Protein AF-0000000087593870 (afdb_homodimer)

pLDDT: mean 78.42, std 26.47, range [29.05, 98.88]

Secondary structure (DSSP, 8-state):
--STTSTTT----SHHHHHHHHHHHHHHHHHHHTT-HHHHHHHHHHHHHHHHTTS-HHHHHHHHHHHHHHHHHHHHHHHHHHHHHHTTTT-------------------------/--STTSTTT----SHHHHHHHHHHHHHHHHHHHTT-HHHHHHHHHHHHHHHHTTS-HHHHHHHHHHHHHHHHHHHHHHHHHHHHHHTTS--------------------------

Structure (mmCIF, N/CA/C/O backbone):
data_AF-0000000087593870-model_v1
#
loop_
_entity.id
_entity.type
_entity.pdbx_description
1 polymer 'Eukaryotic translation initiation factor 3 subunit J'
#
loop_
_atom_site.group_PDB
_atom_site.id
_atom_site.type_symbol
_atom_site.label_atom_id
_atom_site.label_alt_id
_atom_site.label_comp_id
_atom_site.label_asym_id
_atom_site.label_entity_id
_atom_site.label_seq_id
_atom_site.pdbx_PDB_ins_code
_atom_site.Cartn_x
_atom_site.Cartn_y
_atom_site.Cartn_z
_atom_site.occupancy
_atom_site.B_iso_or_equiv
_atom_site.auth_seq_id
_atom_site.auth_comp_id
_atom_site.auth_asym_id
_atom_site.auth_atom_id
_atom_site.pdbx_PDB_model_num
ATOM 1 N N . MET A 1 1 ? 30.469 -1.534 3.332 1 30.91 1 MET A N 1
ATOM 2 C CA . MET A 1 1 ? 29.516 -2.539 3.807 1 30.91 1 MET A CA 1
ATOM 3 C C . MET A 1 1 ? 28.078 -2.041 3.678 1 30.91 1 MET A C 1
ATOM 5 O O . MET A 1 1 ? 27.188 -2.51 4.387 1 30.91 1 MET A O 1
ATOM 9 N N . LYS A 1 2 ? 28 -0.693 3.398 1 41.19 2 LYS A N 1
ATOM 10 C CA . LYS A 1 2 ? 26.859 0.217 3.33 1 41.19 2 LYS A CA 1
ATOM 11 C C . LYS A 1 2 ? 25.922 -0.162 2.191 1 41.19 2 LYS A C 1
ATOM 13 O O . LYS A 1 2 ? 24.75 0.254 2.172 1 41.19 2 LYS A O 1
ATOM 18 N N . ALA A 1 3 ? 26.344 -0.696 1.115 1 48.47 3 ALA A N 1
ATOM 19 C CA . ALA A 1 3 ? 25.906 -1.096 -0.216 1 48.47 3 ALA A CA 1
ATOM 20 C C . ALA A 1 3 ? 24.938 -2.281 -0.141 1 48.47 3 ALA A C 1
ATOM 22 O O . ALA A 1 3 ? 23.984 -2.361 -0.912 1 48.47 3 ALA A O 1
ATOM 23 N N . LYS A 1 4 ? 25.234 -3.301 0.728 1 53.41 4 LYS A N 1
ATOM 24 C CA . LYS A 1 4 ? 24.469 -4.527 0.929 1 53.41 4 LYS A CA 1
ATOM 25 C C . LYS A 1 4 ? 23.141 -4.238 1.64 1 53.41 4 LYS A C 1
ATOM 27 O O . LYS A 1 4 ? 22.297 -5.121 1.755 1 53.41 4 LYS A O 1
ATOM 32 N N . ASN A 1 5 ? 22.953 -2.875 1.958 1 78.06 5 ASN A N 1
ATOM 33 C CA . ASN A 1 5 ? 21.797 -2.52 2.791 1 78.06 5 ASN A CA 1
ATOM 34 C C . ASN A 1 5 ? 20.875 -1.549 2.076 1 78.06 5 ASN A C 1
ATOM 36 O O . ASN A 1 5 ? 20.078 -0.853 2.719 1 78.06 5 ASN A O 1
ATOM 40 N N . SER A 1 6 ? 21.125 -1.466 0.813 1 93.06 6 SER A N 1
ATOM 41 C CA . SER A 1 6 ? 20.25 -0.577 0.069 1 93.06 6 SER A CA 1
ATOM 42 C C . SER A 1 6 ? 18.984 -1.305 -0.377 1 93.06 6 SER A C 1
ATOM 44 O O . SER A 1 6 ? 19 -2.518 -0.593 1 93.06 6 SER A O 1
ATOM 46 N N . ILE A 1 7 ? 17.906 -0.571 -0.491 1 97.69 7 ILE A N 1
ATOM 47 C CA . ILE A 1 7 ? 16.641 -1.142 -0.939 1 97.69 7 ILE A CA 1
ATOM 48 C C . ILE A 1 7 ? 16.828 -1.81 -2.299 1 97.69 7 ILE A C 1
ATOM 50 O O . ILE A 1 7 ? 16.344 -2.924 -2.521 1 97.69 7 ILE A O 1
ATOM 54 N N . ASP A 1 8 ? 17.625 -1.187 -3.139 1 96.19 8 ASP A N 1
ATOM 55 C CA . ASP A 1 8 ? 17.797 -1.65 -4.512 1 96.19 8 ASP A CA 1
ATOM 56 C C . ASP A 1 8 ? 18.5 -3.006 -4.543 1 96.19 8 ASP A C 1
ATOM 58 O O . ASP A 1 8 ? 18.172 -3.865 -5.359 1 96.19 8 ASP A O 1
ATOM 62 N N . ALA A 1 9 ? 19.391 -3.211 -3.697 1 94.06 9 ALA A N 1
ATOM 63 C CA . ALA A 1 9 ? 20.25 -4.391 -3.764 1 94.06 9 ALA A CA 1
ATOM 64 C C . ALA A 1 9 ? 19.719 -5.512 -2.877 1 94.06 9 ALA A C 1
ATOM 66 O O . ALA A 1 9 ? 20.141 -6.66 -2.996 1 94.06 9 ALA A O 1
ATOM 67 N N . PHE A 1 10 ? 18.797 -5.207 -2.025 1 96.25 10 PHE A N 1
ATOM 68 C CA . PHE A 1 10 ? 18.359 -6.156 -1.007 1 96.25 10 PHE A CA 1
ATOM 69 C C . PHE A 1 10 ? 17.531 -7.277 -1.629 1 96.25 10 PHE A C 1
ATOM 71 O O . PHE A 1 10 ? 16.609 -7.02 -2.404 1 96.25 10 PHE A O 1
ATOM 78 N N . VAL A 1 11 ? 17.906 -8.516 -1.339 1 95.12 11 VAL A N 1
ATOM 79 C CA . VAL A 1 11 ? 17.172 -9.688 -1.804 1 95.12 11 VAL A CA 1
ATOM 80 C C . VAL A 1 11 ? 16.688 -10.5 -0.607 1 95.12 11 VAL A C 1
ATOM 82 O O . VAL A 1 11 ? 17.469 -11.211 0.029 1 95.12 11 VAL A O 1
ATOM 85 N N . PRO A 1 12 ? 15.328 -10.414 -0.37 1 96.5 12 PRO A N 1
ATOM 86 C CA . PRO A 1 12 ? 14.797 -11.148 0.778 1 96.5 12 PRO A CA 1
ATOM 87 C C . PRO A 1 12 ? 14.766 -12.656 0.543 1 96.5 12 PRO A C 1
ATOM 89 O O . PRO A 1 12 ? 14.43 -13.109 -0.556 1 96.5 12 PRO A O 1
ATOM 92 N N . ARG A 1 13 ? 15.133 -13.453 1.548 1 95.12 13 ARG A N 1
ATOM 93 C CA . ARG A 1 13 ? 15.195 -14.906 1.434 1 95.12 13 ARG A CA 1
ATOM 94 C C . ARG A 1 13 ? 14.445 -15.578 2.58 1 95.12 13 ARG A C 1
ATOM 96 O O . ARG A 1 13 ? 14.344 -16.812 2.625 1 95.12 13 ARG A O 1
ATOM 103 N N . SER A 1 14 ? 14.016 -14.875 3.572 1 96.69 14 SER A N 1
ATOM 104 C CA . SER A 1 14 ? 13.281 -15.375 4.73 1 96.69 14 SER A CA 1
ATOM 105 C C . SER A 1 14 ? 12.195 -14.391 5.16 1 96.69 14 SER A C 1
ATOM 107 O O . SER A 1 14 ? 12.117 -13.273 4.645 1 96.69 14 SER A O 1
ATOM 109 N N . TYR A 1 15 ? 11.289 -14.812 6.078 1 98 15 TYR A N 1
ATOM 110 C CA . TYR A 1 15 ? 10.273 -13.922 6.641 1 98 15 TYR A CA 1
ATOM 111 C C . TYR A 1 15 ? 10.906 -12.656 7.199 1 98 15 TYR A C 1
ATOM 113 O O . TYR A 1 15 ? 10.445 -11.547 6.914 1 98 15 TYR A O 1
ATOM 121 N N . ALA A 1 16 ? 12.008 -12.898 7.973 1 98.25 16 ALA A N 1
ATOM 122 C CA . ALA A 1 16 ? 12.703 -11.758 8.57 1 98.25 16 ALA A CA 1
ATOM 123 C C . ALA A 1 16 ? 13.234 -10.812 7.5 1 98.25 16 ALA A C 1
ATOM 125 O O . ALA A 1 16 ? 13.188 -9.594 7.664 1 98.25 16 ALA A O 1
ATOM 126 N N . ASP A 1 17 ? 13.664 -11.352 6.328 1 97.62 17 ASP A N 1
ATOM 127 C CA . ASP A 1 17 ? 14.195 -10.539 5.238 1 97.62 17 ASP A CA 1
ATOM 128 C C . ASP A 1 17 ? 13.086 -9.727 4.566 1 97.62 17 ASP A C 1
ATOM 130 O O . ASP A 1 17 ? 13.281 -8.555 4.238 1 97.62 17 ASP A O 1
ATOM 134 N N . PHE A 1 18 ? 11.93 -10.367 4.41 1 98.31 18 PHE A N 1
ATOM 135 C CA . PHE A 1 18 ? 10.812 -9.656 3.799 1 98.31 18 PHE A CA 1
ATOM 136 C C . PHE A 1 18 ? 10.32 -8.531 4.703 1 98.31 18 PHE A C 1
ATOM 138 O O . PHE A 1 18 ? 10 -7.441 4.23 1 98.31 18 PHE A O 1
ATOM 145 N N . MET A 1 19 ? 10.312 -8.812 5.973 1 98.56 19 MET A N 1
ATOM 146 C CA . MET A 1 19 ? 9.922 -7.77 6.914 1 98.56 19 MET A CA 1
ATOM 147 C C . MET A 1 19 ? 10.953 -6.648 6.941 1 98.56 19 MET A C 1
ATOM 149 O O . MET A 1 19 ? 10.602 -5.477 7.074 1 98.56 19 MET A O 1
ATOM 153 N N . ARG A 1 20 ? 12.234 -7.02 6.809 1 98.25 20 ARG 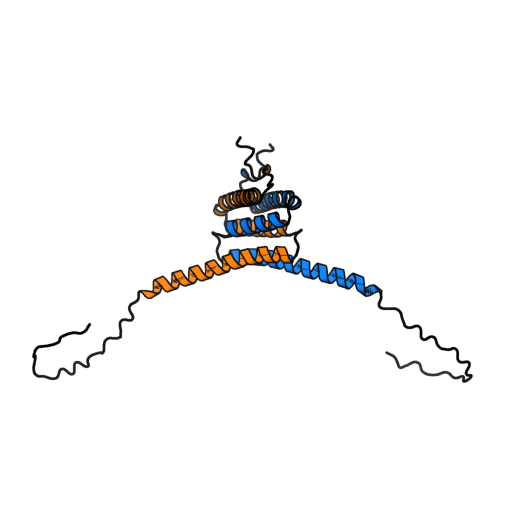A N 1
ATOM 154 C CA . ARG A 1 20 ? 13.289 -6.012 6.742 1 98.25 20 ARG A CA 1
ATOM 155 C C . ARG A 1 20 ? 13.156 -5.152 5.492 1 98.25 20 ARG A C 1
ATOM 157 O O . ARG A 1 20 ? 13.312 -3.932 5.551 1 98.25 20 ARG A O 1
ATOM 164 N N . LEU A 1 21 ? 12.875 -5.793 4.395 1 98 21 LEU A N 1
ATOM 165 C CA . LEU A 1 21 ? 12.641 -5.035 3.17 1 98 21 LEU A CA 1
ATOM 166 C C . LEU A 1 21 ? 11.477 -4.066 3.348 1 98 21 LEU A C 1
ATOM 168 O O . LEU A 1 21 ? 11.562 -2.902 2.957 1 98 21 LEU A O 1
ATOM 172 N N . ALA A 1 22 ? 10.383 -4.539 3.949 1 98.69 22 ALA A N 1
ATOM 173 C CA . ALA A 1 22 ? 9.227 -3.688 4.219 1 98.69 22 ALA A CA 1
ATOM 174 C C . ALA A 1 22 ? 9.625 -2.473 5.055 1 98.69 22 ALA A C 1
ATOM 176 O O . ALA A 1 22 ? 9.25 -1.343 4.734 1 98.69 22 ALA A O 1
ATOM 177 N N . ALA A 1 23 ? 10.43 -2.725 6.074 1 98.5 23 ALA A N 1
ATOM 178 C CA . ALA A 1 23 ? 10.852 -1.65 6.973 1 98.5 23 ALA A CA 1
ATOM 179 C C . ALA A 1 23 ? 11.703 -0.621 6.234 1 98.5 23 ALA A C 1
ATOM 181 O O . ALA A 1 23 ? 11.57 0.583 6.465 1 98.5 23 ALA A O 1
ATOM 182 N N . MET A 1 24 ? 12.539 -1.06 5.375 1 98.25 24 MET A N 1
ATOM 183 C CA . MET A 1 24 ? 13.383 -0.157 4.594 1 98.25 24 MET A CA 1
ATOM 184 C C . MET A 1 24 ? 12.531 0.725 3.684 1 98.25 24 MET A C 1
ATOM 186 O O . MET A 1 24 ? 12.773 1.93 3.582 1 98.25 24 MET A O 1
ATOM 190 N N . ILE A 1 25 ? 11.531 0.123 3.082 1 98.5 25 ILE A N 1
ATOM 191 C CA . ILE A 1 25 ? 10.648 0.856 2.176 1 98.5 25 ILE A CA 1
ATOM 192 C C . ILE A 1 25 ? 9.805 1.848 2.969 1 98.5 25 ILE A C 1
ATOM 194 O O . ILE A 1 25 ? 9.641 3 2.561 1 98.5 25 ILE A O 1
ATOM 198 N N . VAL A 1 26 ? 9.32 1.42 4.109 1 98.56 26 VAL A N 1
ATOM 199 C CA . VAL A 1 26 ? 8.508 2.283 4.965 1 98.56 26 VAL A CA 1
ATOM 200 C C . VAL A 1 26 ? 9.336 3.49 5.406 1 98.56 26 VAL A C 1
ATOM 202 O O . VAL A 1 26 ? 8.859 4.625 5.371 1 98.56 26 VAL A O 1
ATOM 205 N N . ASP A 1 27 ? 10.586 3.266 5.82 1 97.44 27 ASP A N 1
ATOM 206 C CA . ASP A 1 27 ? 11.453 4.348 6.258 1 97.44 27 ASP A CA 1
ATOM 207 C C . ASP A 1 27 ? 11.695 5.352 5.133 1 97.44 27 ASP A C 1
ATOM 209 O O . ASP A 1 27 ? 11.695 6.562 5.363 1 97.44 27 ASP A O 1
ATOM 213 N N . LYS A 1 28 ? 11.891 4.836 3.998 1 96.94 28 LYS A N 1
ATOM 214 C CA . LYS A 1 28 ? 12.094 5.695 2.834 1 96.94 28 LYS A CA 1
ATOM 215 C C . LYS A 1 28 ? 10.852 6.539 2.555 1 96.94 28 LYS A C 1
ATOM 217 O O . LYS A 1 28 ? 10.953 7.746 2.322 1 96.94 28 LYS A O 1
ATOM 222 N N . LEU A 1 29 ? 9.664 5.953 2.604 1 98.19 29 LEU A N 1
ATOM 223 C CA . LEU A 1 29 ? 8.398 6.637 2.334 1 98.19 29 LEU A CA 1
ATOM 224 C C . LEU A 1 29 ? 8.109 7.684 3.406 1 98.19 29 LEU A C 1
ATOM 226 O O . LEU A 1 29 ? 7.691 8.797 3.094 1 98.19 29 LEU A O 1
ATOM 230 N N . LYS A 1 30 ? 8.453 7.336 4.598 1 96.5 30 LYS A N 1
ATOM 231 C CA . LYS A 1 30 ? 8.227 8.281 5.688 1 96.5 30 LYS A CA 1
ATOM 232 C C . LYS A 1 30 ? 9.133 9.5 5.551 1 96.5 30 LYS A C 1
ATOM 234 O O . LYS A 1 30 ? 8.719 10.625 5.859 1 96.5 30 LYS A O 1
ATOM 239 N N . ALA A 1 31 ? 10.312 9.234 5.07 1 94.69 31 ALA A N 1
ATOM 240 C CA . ALA A 1 31 ? 11.273 10.32 4.914 1 94.69 31 ALA A CA 1
ATOM 241 C C . ALA A 1 31 ? 10.797 1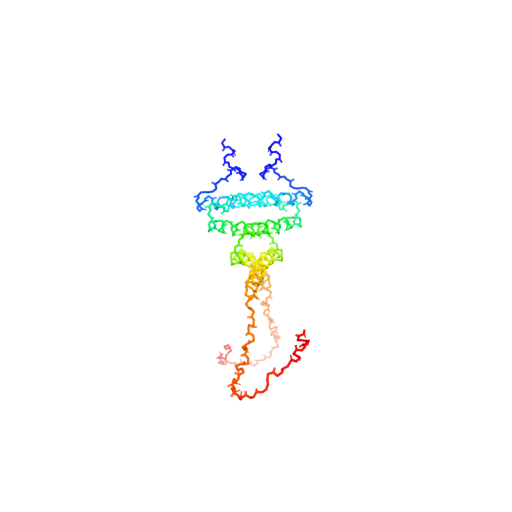1.336 3.879 1 94.6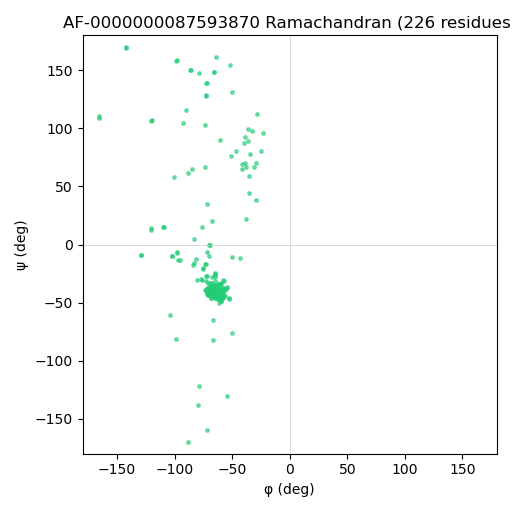9 31 ALA A C 1
ATOM 243 O O . ALA A 1 31 ? 11.141 12.516 3.959 1 94.69 31 ALA A O 1
ATOM 244 N N . VAL A 1 32 ? 9.961 10.883 2.949 1 94.06 32 VAL A N 1
ATOM 245 C CA . VAL A 1 32 ? 9.586 11.797 1.872 1 94.06 32 VAL A CA 1
ATOM 246 C C . VAL A 1 32 ? 8.188 12.352 2.131 1 94.06 32 VAL A C 1
ATOM 248 O O . VAL A 1 32 ? 7.75 13.273 1.444 1 94.06 32 VAL A O 1
ATOM 251 N N . GLN A 1 33 ? 7.523 11.797 3.104 1 93.75 33 GLN A N 1
ATOM 252 C CA . GLN A 1 33 ? 6.18 12.25 3.438 1 93.75 33 GLN A CA 1
ATOM 253 C C . GLN A 1 33 ? 6.176 13.719 3.83 1 93.75 33 GLN A C 1
ATOM 255 O O . GLN A 1 33 ? 5.238 14.453 3.502 1 93.75 33 GLN A O 1
ATOM 260 N N . ASP A 1 34 ? 7.273 14.141 4.477 1 88 34 ASP A N 1
ATOM 261 C CA . ASP A 1 34 ? 7.363 15.508 4.996 1 88 34 ASP A CA 1
ATOM 262 C C . ASP A 1 34 ? 7.539 16.516 3.865 1 88 34 ASP A C 1
ATOM 264 O O . ASP A 1 34 ? 7.332 17.719 4.059 1 88 34 ASP A O 1
ATOM 268 N N . GLU A 1 35 ? 7.906 16.016 2.748 1 87.12 35 GLU A N 1
ATOM 269 C CA . GLU A 1 35 ? 8.117 16.922 1.617 1 87.12 35 GLU A CA 1
ATOM 270 C C . GLU A 1 35 ? 6.797 17.469 1.087 1 87.12 35 GLU A C 1
ATOM 272 O O . GLU A 1 35 ? 6.684 18.656 0.778 1 87.12 35 GLU A O 1
ATOM 277 N N . ASP A 1 36 ? 5.742 16.734 0.926 1 93.88 36 ASP A N 1
ATOM 278 C CA . ASP A 1 36 ? 4.41 17.062 0.429 1 93.88 36 ASP A CA 1
ATOM 279 C C . ASP A 1 36 ? 3.414 15.953 0.741 1 93.88 36 ASP A C 1
ATOM 281 O O . ASP A 1 36 ? 3.455 14.891 0.125 1 93.88 36 ASP A O 1
ATOM 285 N N . THR A 1 37 ? 2.514 16.172 1.629 1 94.81 37 THR A N 1
ATOM 286 C CA . THR A 1 37 ? 1.6 15.148 2.109 1 94.81 37 THR A CA 1
ATOM 287 C C . THR A 1 37 ? 0.598 14.758 1.025 1 94.81 37 THR A C 1
ATOM 289 O O . THR A 1 37 ? 0.185 13.602 0.937 1 94.81 37 THR A O 1
ATOM 292 N N . VAL A 1 38 ? 0.213 15.742 0.182 1 96.94 38 VAL A N 1
ATOM 293 C CA . VAL A 1 38 ? -0.735 15.469 -0.894 1 96.94 38 VAL A CA 1
ATOM 294 C C . VAL A 1 38 ? -0.085 14.57 -1.939 1 96.94 38 VAL A C 1
ATOM 296 O O . VAL A 1 38 ? -0.669 13.562 -2.352 1 96.94 38 VAL A O 1
ATOM 299 N N . LEU A 1 39 ? 1.172 14.93 -2.312 1 98.12 39 LEU A N 1
ATOM 300 C CA . LEU A 1 39 ? 1.866 14.141 -3.322 1 98.12 39 LEU A CA 1
ATOM 301 C C . LEU A 1 39 ? 2.299 12.789 -2.752 1 98.12 39 LEU A C 1
ATOM 303 O O . LEU A 1 39 ? 2.383 11.805 -3.484 1 98.12 39 LEU A O 1
ATOM 307 N N . TYR A 1 40 ? 2.516 12.758 -1.432 1 98.31 40 TYR A N 1
ATOM 308 C CA . TYR A 1 40 ? 2.801 11.492 -0.757 1 98.31 40 TYR A CA 1
ATOM 309 C C . TYR A 1 40 ? 1.626 10.531 -0.88 1 98.31 40 TYR A C 1
ATOM 311 O O . TYR A 1 40 ? 1.814 9.344 -1.159 1 98.31 40 TYR A O 1
ATOM 319 N N . LEU A 1 41 ? 0.415 11 -0.677 1 98.62 41 LEU A N 1
ATOM 320 C CA . LEU A 1 41 ? -0.774 10.172 -0.834 1 98.62 41 LEU A CA 1
ATOM 321 C C . LEU A 1 41 ? -0.861 9.609 -2.25 1 98.62 41 LEU A C 1
ATOM 323 O O . LEU A 1 41 ? -1.125 8.414 -2.434 1 98.62 41 LEU A O 1
ATOM 327 N N . GLU A 1 42 ? -0.63 10.477 -3.248 1 98.56 42 GLU A N 1
ATOM 328 C CA . GLU A 1 42 ? -0.658 10.023 -4.637 1 98.56 42 GLU A CA 1
ATOM 329 C C . GLU A 1 42 ? 0.402 8.961 -4.895 1 98.56 42 GLU A C 1
ATOM 331 O O . GLU A 1 42 ? 0.157 8 -5.625 1 98.56 42 GLU A O 1
ATOM 336 N N . CYS A 1 43 ? 1.516 9.148 -4.297 1 98.75 43 CYS A N 1
ATOM 337 C CA . CYS A 1 43 ? 2.611 8.195 -4.402 1 98.75 43 CYS A CA 1
ATOM 338 C C . CYS A 1 43 ? 2.213 6.844 -3.818 1 98.75 43 CYS A C 1
ATOM 340 O O . CYS A 1 43 ? 2.41 5.805 -4.453 1 98.75 43 CYS A O 1
ATOM 342 N N . LEU A 1 44 ? 1.594 6.84 -2.682 1 98.75 44 LEU A N 1
ATOM 343 C CA . LEU A 1 44 ? 1.191 5.602 -2.023 1 98.75 44 LEU A CA 1
ATOM 344 C C . LEU A 1 44 ? 0.127 4.871 -2.838 1 98.75 44 LEU A C 1
ATOM 346 O O . LEU A 1 44 ? 0.175 3.648 -2.975 1 98.75 44 LEU A O 1
ATOM 350 N N . LYS A 1 45 ? -0.771 5.672 -3.354 1 98.88 45 LYS A N 1
ATOM 351 C CA . LYS A 1 45 ? -1.792 5.07 -4.207 1 98.88 45 LYS A CA 1
ATOM 352 C C . LYS A 1 45 ? -1.163 4.359 -5.402 1 98.88 45 LYS A C 1
ATOM 354 O O . LYS A 1 45 ? -1.564 3.246 -5.75 1 98.88 45 LYS A O 1
ATOM 359 N N . ALA A 1 46 ? -0.182 4.957 -5.988 1 98.88 46 ALA A N 1
ATOM 360 C CA . ALA A 1 46 ? 0.512 4.383 -7.141 1 98.88 46 ALA A CA 1
ATOM 361 C C . ALA A 1 46 ? 1.294 3.135 -6.742 1 98.88 46 ALA A C 1
ATOM 363 O O . ALA A 1 46 ? 1.319 2.148 -7.48 1 98.88 46 ALA A O 1
ATOM 364 N N . VAL A 1 47 ? 1.934 3.146 -5.562 1 98.88 47 VAL A N 1
ATOM 365 C CA . VAL A 1 47 ? 2.684 1.993 -5.078 1 98.88 47 VAL A CA 1
ATOM 366 C C . VAL A 1 47 ? 1.74 0.809 -4.879 1 98.88 47 VAL A C 1
ATOM 368 O O . VAL A 1 47 ? 2.033 -0.305 -5.32 1 98.88 47 VAL A O 1
ATOM 371 N N . VAL A 1 48 ? 0.612 1.059 -4.238 1 98.81 48 VAL A N 1
ATOM 372 C CA . VAL A 1 48 ? -0.357 0.008 -3.943 1 98.81 48 VAL A CA 1
ATOM 373 C C . VAL A 1 48 ? -0.938 -0.537 -5.246 1 98.81 48 VAL A C 1
ATOM 375 O O . VAL A 1 48 ? -1.009 -1.753 -5.441 1 98.81 48 VAL A O 1
ATOM 378 N N . LYS A 1 49 ? -1.261 0.341 -6.141 1 98.62 49 LYS A N 1
ATOM 379 C CA . LYS A 1 49 ? -1.812 -0.072 -7.426 1 98.62 49 LYS A CA 1
ATOM 380 C C . LYS A 1 49 ? -0.833 -0.969 -8.18 1 98.62 49 LYS A C 1
ATOM 382 O O . LYS A 1 49 ? -1.201 -2.057 -8.625 1 98.62 49 LYS A O 1
ATOM 387 N N . GLY A 1 50 ? 0.399 -0.569 -8.273 1 98.56 50 GLY A N 1
ATOM 388 C CA . GLY A 1 50 ? 1.395 -1.311 -9.023 1 98.56 50 GLY A CA 1
ATOM 389 C C . GLY A 1 50 ? 1.804 -2.611 -8.359 1 98.56 50 GLY A C 1
ATOM 390 O O . GLY A 1 50 ? 2.021 -3.619 -9.039 1 98.56 50 GLY A O 1
ATOM 391 N N . SER A 1 51 ? 1.895 -2.639 -7.062 1 98.56 51 SER A N 1
ATOM 392 C CA . SER A 1 51 ? 2.391 -3.805 -6.34 1 98.56 51 SER A CA 1
ATOM 393 C C . SER A 1 51 ? 1.344 -4.914 -6.297 1 98.56 51 SER A C 1
ATOM 395 O O . SER A 1 51 ? 1.684 -6.094 -6.168 1 98.56 51 SER A O 1
ATOM 397 N N . LEU A 1 52 ? 0.072 -4.566 -6.5 1 98.38 52 LEU A N 1
ATOM 398 C CA . LEU A 1 52 ? -1.013 -5.531 -6.371 1 98.38 52 LEU A CA 1
ATOM 399 C C . LEU A 1 52 ? -1.415 -6.082 -7.738 1 98.38 52 LEU A C 1
ATOM 401 O O . LEU A 1 52 ? -2.209 -7.02 -7.824 1 98.38 52 LEU A O 1
ATOM 405 N N . ASP A 1 53 ? -0.843 -5.488 -8.773 1 95.25 53 ASP A N 1
ATOM 406 C CA . ASP A 1 53 ? -1.308 -5.715 -10.141 1 95.25 53 ASP A CA 1
ATOM 407 C C . ASP A 1 53 ? -1.267 -7.199 -10.5 1 95.25 53 ASP A C 1
ATOM 409 O O . ASP A 1 53 ? -2.123 -7.691 -11.234 1 95.25 53 ASP A O 1
ATOM 413 N N . GLU A 1 54 ? -0.354 -7.949 -9.953 1 94.38 54 GLU A N 1
ATOM 414 C CA . GLU A 1 54 ? -0.188 -9.344 -10.352 1 94.38 54 GLU A CA 1
ATOM 415 C C . GLU A 1 54 ? -0.65 -10.289 -9.25 1 94.38 54 GLU A C 1
ATOM 417 O O . GLU A 1 54 ? -0.403 -11.5 -9.312 1 94.38 54 GLU A O 1
ATOM 422 N N . MET A 1 55 ? -1.351 -9.82 -8.305 1 95.75 55 MET A N 1
ATOM 423 C CA . MET A 1 55 ? -1.801 -10.633 -7.184 1 95.75 55 MET A CA 1
ATOM 424 C C . MET A 1 55 ? -3.236 -11.102 -7.391 1 95.75 55 MET A C 1
ATOM 426 O O . MET A 1 55 ? -3.971 -10.531 -8.203 1 95.75 55 MET A O 1
ATOM 430 N N . TRP A 1 56 ? -3.598 -12.164 -6.699 1 95.88 56 TRP A N 1
ATOM 431 C CA . TRP A 1 56 ? -4.98 -12.633 -6.695 1 95.88 56 TRP A CA 1
ATOM 432 C C . TRP A 1 56 ? -5.895 -11.617 -6.02 1 95.88 56 TRP A C 1
ATOM 434 O O . TRP A 1 56 ? -5.465 -10.875 -5.133 1 95.88 56 TRP A O 1
ATOM 444 N N . PRO A 1 57 ? -7.18 -11.562 -6.492 1 97.62 57 PRO A N 1
ATOM 445 C CA . PRO A 1 57 ? -8.125 -10.617 -5.891 1 97.62 57 PRO A CA 1
ATOM 446 C C . PRO A 1 57 ? -8.234 -10.773 -4.375 1 97.62 57 PRO A C 1
ATOM 448 O O . PRO A 1 57 ? -8.352 -9.781 -3.654 1 97.62 57 PRO A O 1
ATOM 451 N N . GLU A 1 58 ? -8.172 -12.039 -3.936 1 97.88 58 GLU A N 1
ATOM 452 C CA . GLU A 1 58 ? -8.273 -12.289 -2.5 1 97.88 58 GLU A CA 1
ATOM 453 C C . GLU A 1 58 ? -7.109 -11.648 -1.744 1 97.88 58 GLU A C 1
ATOM 455 O O . GLU A 1 58 ? -7.289 -11.125 -0.646 1 97.88 58 GLU A O 1
ATOM 460 N N . ASP A 1 59 ? -5.879 -11.742 -2.328 1 98.12 59 ASP A N 1
ATOM 461 C CA . ASP A 1 59 ? -4.707 -11.141 -1.702 1 98.12 59 ASP A CA 1
ATOM 462 C C . ASP A 1 59 ? -4.809 -9.617 -1.695 1 98.12 59 ASP A C 1
ATOM 464 O O . ASP A 1 59 ? -4.461 -8.969 -0.704 1 98.12 59 ASP A O 1
ATOM 468 N N . ALA A 1 60 ? -5.262 -9.016 -2.768 1 98.5 60 ALA A N 1
ATOM 469 C CA . ALA A 1 60 ? -5.484 -7.574 -2.838 1 98.5 60 ALA A CA 1
ATOM 470 C C . ALA A 1 60 ? -6.465 -7.117 -1.765 1 98.5 60 ALA A C 1
ATOM 472 O O . ALA A 1 60 ? -6.273 -6.066 -1.144 1 98.5 60 ALA A O 1
ATOM 473 N N . LYS A 1 61 ? -7.469 -7.949 -1.51 1 98.69 61 LYS A N 1
ATOM 474 C CA . LYS A 1 61 ? -8.453 -7.633 -0.477 1 98.69 61 LYS A CA 1
ATOM 475 C C . LYS A 1 61 ? -7.812 -7.633 0.909 1 98.69 61 LYS A C 1
ATOM 477 O O . LYS A 1 61 ? -8.195 -6.848 1.775 1 98.69 61 LYS A O 1
ATOM 482 N N . GLU A 1 62 ? -6.898 -8.492 1.066 1 98.81 62 GLU A N 1
ATOM 483 C CA . GLU A 1 62 ? -6.219 -8.547 2.357 1 98.81 62 GLU A CA 1
ATOM 484 C C . GLU A 1 62 ? -5.41 -7.277 2.605 1 98.81 62 GLU A C 1
ATOM 486 O O . GLU A 1 62 ? -5.402 -6.746 3.719 1 98.81 62 GLU A O 1
ATOM 491 N N . VAL A 1 63 ? -4.746 -6.832 1.589 1 98.81 63 VAL A N 1
ATOM 492 C CA . VAL A 1 63 ? -3.99 -5.59 1.711 1 98.81 63 VAL A CA 1
ATOM 493 C C . VAL A 1 63 ? -4.949 -4.422 1.953 1 98.81 63 VAL A C 1
ATOM 495 O O . VAL A 1 63 ? -4.688 -3.562 2.795 1 98.81 63 VAL A O 1
ATOM 498 N N . ALA A 1 64 ? -6.098 -4.418 1.221 1 98.81 64 ALA A N 1
ATOM 499 C CA . ALA A 1 64 ? -7.121 -3.402 1.43 1 98.81 64 ALA A CA 1
ATOM 500 C C . ALA A 1 64 ? -7.617 -3.41 2.873 1 98.81 64 ALA A C 1
ATOM 502 O O . ALA A 1 64 ? -7.82 -2.352 3.473 1 98.81 64 ALA A O 1
ATOM 503 N N . ALA A 1 65 ? -7.77 -4.559 3.426 1 98.81 65 ALA A N 1
ATOM 504 C CA . ALA A 1 65 ? -8.273 -4.727 4.789 1 98.81 65 ALA A CA 1
ATOM 505 C C . ALA A 1 65 ? -7.312 -4.117 5.805 1 98.81 65 ALA A C 1
ATOM 507 O O . ALA A 1 65 ? -7.742 -3.562 6.82 1 98.81 65 ALA A O 1
ATOM 508 N N . VAL A 1 66 ? -6.016 -4.25 5.516 1 98.75 66 VAL A N 1
ATOM 509 C CA . VAL A 1 66 ? -5.016 -3.674 6.41 1 98.75 66 VAL A CA 1
ATOM 510 C C . VAL A 1 66 ? -5.156 -2.154 6.438 1 98.75 66 VAL A C 1
ATOM 512 O O . VAL A 1 66 ? -5.16 -1.544 7.508 1 98.75 66 VAL A O 1
ATOM 515 N N . ALA A 1 67 ? -5.297 -1.533 5.289 1 98.69 67 ALA A N 1
ATOM 516 C CA . ALA A 1 67 ? -5.461 -0.085 5.188 1 98.69 67 ALA A CA 1
ATOM 517 C C . ALA A 1 67 ? -6.762 0.365 5.848 1 98.69 67 ALA A C 1
ATOM 519 O O . ALA A 1 67 ? -6.797 1.396 6.52 1 98.69 67 ALA A O 1
ATOM 520 N N . GLU A 1 68 ? -7.801 -0.434 5.707 1 98.69 68 GLU A N 1
ATOM 521 C CA . GLU A 1 68 ? -9.094 -0.135 6.32 1 98.69 68 GLU A CA 1
ATOM 522 C C . GLU A 1 68 ? -9 -0.187 7.844 1 98.69 68 GLU A C 1
ATOM 524 O O . GLU A 1 68 ? -9.594 0.644 8.531 1 98.69 68 GLU A O 1
ATOM 529 N N . LEU A 1 69 ? -8.312 -1.195 8.258 1 98.56 69 LEU A N 1
ATOM 530 C CA . LEU A 1 69 ? -8.133 -1.348 9.695 1 98.56 69 LEU A CA 1
ATOM 531 C C . LEU A 1 69 ? -7.379 -0.157 10.281 1 98.56 69 LEU A C 1
ATOM 533 O O . LEU A 1 69 ? -7.742 0.354 11.344 1 98.56 69 LEU A O 1
ATOM 537 N N . ILE A 1 70 ? -6.414 0.347 9.602 1 97.88 70 ILE A N 1
ATOM 538 C CA . ILE A 1 70 ? -5.645 1.507 10.039 1 97.88 70 ILE A CA 1
ATOM 539 C C . ILE A 1 70 ? -6.555 2.732 10.102 1 97.88 70 ILE A C 1
ATOM 541 O O . ILE A 1 70 ? -6.551 3.465 11.094 1 97.88 70 ILE A O 1
ATOM 545 N N . ALA A 1 71 ? -7.352 2.936 9.062 1 97.81 71 ALA A N 1
ATOM 546 C CA . ALA A 1 71 ? -8.289 4.055 9.016 1 97.81 71 ALA A CA 1
ATOM 547 C C . ALA A 1 71 ? -9.281 3.988 10.18 1 97.81 71 ALA A C 1
ATOM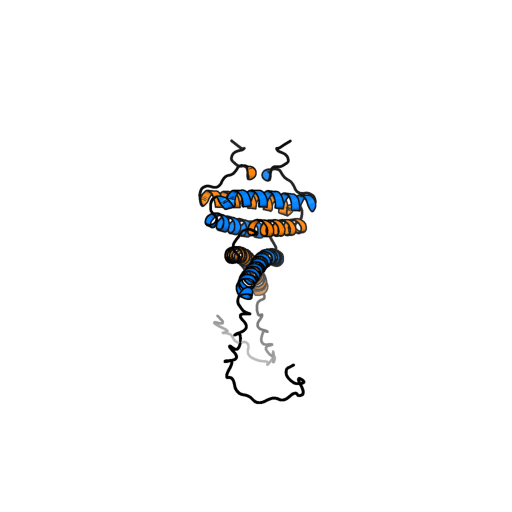 549 O O . ALA A 1 71 ? -9.508 4.984 10.859 1 97.81 71 ALA A O 1
ATOM 550 N N . SER A 1 72 ? -9.789 2.805 10.406 1 97.44 72 SER A N 1
ATOM 551 C CA . SER A 1 72 ? -10.773 2.602 11.461 1 97.44 72 SER A CA 1
ATOM 552 C C . SER A 1 72 ? -10.172 2.832 12.844 1 97.44 72 SER A C 1
ATOM 554 O O . SER A 1 72 ? -10.805 3.436 13.711 1 97.44 72 SER A O 1
ATOM 556 N N . ASP A 1 73 ? -8.984 2.287 13.031 1 96.94 73 ASP A N 1
ATOM 557 C CA . ASP A 1 73 ? -8.289 2.447 14.305 1 96.94 73 ASP A CA 1
ATOM 558 C C . ASP A 1 73 ? -8.008 3.92 14.594 1 96.94 73 ASP A C 1
ATOM 560 O O . ASP A 1 73 ? -8.117 4.367 15.742 1 96.94 73 ASP A O 1
ATOM 564 N N . LYS A 1 74 ? -7.75 4.652 13.625 1 96.06 74 LYS A N 1
ATOM 565 C CA . LYS A 1 74 ? -7.477 6.078 13.773 1 96.06 74 LYS A CA 1
ATOM 566 C C . LYS A 1 74 ? -8.75 6.852 14.102 1 96.06 74 LYS A C 1
ATOM 568 O O . LYS A 1 74 ? -8.727 7.773 14.922 1 96.06 74 LYS A O 1
ATOM 573 N N . ILE A 1 75 ? -9.836 6.512 13.523 1 95.56 75 ILE A N 1
ATOM 574 C CA . ILE A 1 75 ? -11.125 7.152 13.773 1 95.56 75 ILE A CA 1
ATOM 575 C C . ILE A 1 75 ? -11.547 6.902 15.227 1 95.56 75 ILE A C 1
ATOM 577 O O . ILE A 1 75 ? -11.969 7.828 15.922 1 95.56 75 ILE A O 1
ATOM 581 N N . LYS A 1 76 ? -11.359 5.652 15.617 1 95.44 76 LYS A N 1
ATOM 582 C CA . LYS A 1 76 ? -11.711 5.281 16.984 1 95.44 76 LYS A CA 1
ATOM 583 C C . LYS A 1 76 ? -10.836 6.023 17.984 1 95.44 76 LYS A C 1
ATOM 585 O O . LYS A 1 76 ? -11.32 6.484 19.016 1 95.44 76 LYS A O 1
ATOM 590 N N . ALA A 1 77 ? -9.555 6.121 17.719 1 92.19 77 ALA A N 1
ATOM 591 C CA . ALA A 1 77 ? -8.617 6.816 18.594 1 92.19 77 ALA A CA 1
ATOM 592 C C . ALA A 1 77 ? -8.977 8.297 18.734 1 92.19 77 ALA A C 1
ATOM 594 O O . ALA A 1 77 ? -8.859 8.875 19.812 1 92.19 77 ALA A O 1
ATOM 595 N N . GLU A 1 78 ? -9.406 8.867 17.609 1 88.56 78 GLU A N 1
ATOM 596 C CA . GLU A 1 78 ? -9.812 10.273 17.609 1 88.56 78 GLU A CA 1
ATOM 597 C C . GLU A 1 78 ? -11.078 10.484 18.422 1 88.56 78 GLU A C 1
ATOM 599 O O . GLU A 1 78 ? -11.219 11.492 19.125 1 88.56 78 GLU A O 1
ATOM 604 N N . ARG A 1 79 ? -11.961 9.531 18.266 1 90.12 79 ARG A N 1
ATOM 605 C CA . ARG A 1 79 ? -13.211 9.594 19.016 1 90.12 79 ARG A CA 1
ATOM 606 C C . ARG A 1 79 ? -12.953 9.461 20.516 1 90.12 79 ARG A C 1
ATOM 608 O O . ARG A 1 79 ? -13.562 10.164 21.312 1 90.12 79 ARG A O 1
ATOM 615 N N . VAL A 1 80 ? -12.086 8.57 20.922 1 87 80 VAL A N 1
ATOM 616 C CA . VAL A 1 80 ? -11.758 8.32 22.328 1 87 80 VAL A CA 1
ATOM 617 C C . VAL A 1 80 ? -11.031 9.531 22.906 1 87 80 VAL A C 1
ATOM 619 O O . VAL A 1 80 ? -11.297 9.938 24.047 1 87 80 VAL A O 1
ATOM 622 N N . LYS A 1 81 ? -10.219 10.25 22.109 1 84.31 81 LYS A N 1
ATOM 623 C CA . LYS A 1 81 ? -9.5 11.445 22.531 1 84.31 81 LYS A CA 1
ATOM 624 C C . LYS A 1 81 ? -10.445 12.625 22.734 1 84.31 81 LYS A C 1
ATOM 626 O O . LYS A 1 81 ? -10.273 13.422 23.656 1 84.31 81 LYS A O 1
ATOM 631 N N . ARG A 1 82 ? -11.453 12.742 21.875 1 80.69 82 ARG A N 1
ATOM 632 C CA . ARG A 1 82 ? -12.43 13.828 21.953 1 80.69 82 ARG A CA 1
ATOM 633 C C . ARG A 1 82 ? -13.359 13.648 23.141 1 80.69 82 ARG A C 1
ATOM 635 O O . ARG A 1 82 ? -13.695 14.617 23.828 1 80.69 82 ARG A O 1
ATOM 642 N N . LYS A 1 83 ? -13.836 12.406 23.438 1 80.06 83 LYS A N 1
ATOM 643 C CA . LYS A 1 83 ? -14.719 12.125 24.562 1 80.06 83 LYS A CA 1
ATOM 644 C C . LYS A 1 83 ? -14 12.312 25.891 1 80.06 83 LYS A C 1
ATOM 646 O O . LYS A 1 83 ? -14.609 12.719 26.891 1 80.06 83 LYS A O 1
ATOM 651 N N . GLY A 1 84 ? -12.789 11.984 25.953 1 64.75 84 GLY A N 1
ATOM 652 C CA . GLY A 1 84 ? -12.023 12.18 27.172 1 64.75 84 GLY A CA 1
ATOM 653 C C . GLY A 1 84 ? -11.859 13.641 27.547 1 64.75 84 GLY A C 1
ATOM 654 O O . GLY A 1 84 ? -11.789 13.977 28.734 1 64.75 84 GLY A O 1
ATOM 655 N N . ARG A 1 85 ? -11.875 14.594 26.594 1 59.03 85 ARG A N 1
ATOM 656 C CA . ARG A 1 85 ? -11.75 16.016 26.922 1 59.03 85 ARG A CA 1
ATOM 657 C C . ARG A 1 85 ? -13.062 16.562 27.484 1 59.03 85 ARG A C 1
ATOM 659 O O . ARG A 1 85 ? -13.055 17.438 28.344 1 59.03 85 ARG A O 1
ATOM 666 N N . LYS A 1 86 ? -14.195 16.094 27.125 1 53.81 86 LYS A N 1
ATOM 667 C CA . LYS A 1 86 ? -15.469 16.641 27.594 1 53.81 86 LYS A CA 1
ATOM 668 C C . LYS A 1 86 ? -15.852 16.047 28.938 1 53.81 86 LYS A C 1
ATOM 670 O O . LYS A 1 86 ? -16.859 16.438 29.531 1 53.81 86 LYS A O 1
ATOM 675 N N . VAL A 1 87 ? -15.352 15.055 29.328 1 51.47 87 VAL A N 1
ATOM 676 C CA . VAL A 1 87 ? -15.938 14.422 30.5 1 51.47 87 VAL A CA 1
ATOM 677 C C . VAL A 1 87 ? -15.641 15.25 31.75 1 51.47 87 VAL A C 1
ATOM 679 O O . VAL A 1 87 ? -16.031 14.891 32.844 1 51.47 87 VAL A O 1
ATOM 682 N N . ASN A 1 88 ? -14.828 16.281 31.609 1 47.53 88 ASN A N 1
ATOM 683 C CA . ASN A 1 88 ? -14.586 16.844 32.938 1 47.53 88 ASN A CA 1
ATOM 684 C C . ASN A 1 88 ? -15.734 17.75 33.375 1 47.53 88 ASN A C 1
ATOM 686 O O . ASN A 1 88 ? -15.805 18.141 34.531 1 47.53 88 ASN A O 1
ATOM 690 N N . LYS A 1 89 ? -16.438 18.422 32.469 1 43.12 89 LYS A N 1
ATOM 691 C CA . LYS A 1 89 ? -17.172 19.516 33.094 1 43.12 89 LYS A CA 1
ATOM 692 C C . LYS A 1 89 ? -18.484 19.016 33.688 1 43.12 89 LYS A C 1
ATOM 694 O O . LYS A 1 89 ? -19.391 19.797 33.969 1 43.12 89 LYS A O 1
ATOM 699 N N . VAL A 1 90 ? -18.781 17.766 33.688 1 40.12 90 VAL A N 1
ATOM 700 C CA . VAL A 1 90 ? -20.156 17.5 34.125 1 40.12 90 VAL A CA 1
ATOM 701 C C . VAL A 1 90 ? -20.375 18 35.562 1 40.12 90 VAL A C 1
ATOM 703 O O . VAL A 1 90 ? -21.484 18.375 35.938 1 40.12 90 VAL A O 1
ATOM 706 N N . LYS A 1 91 ? -19.484 17.703 36.469 1 40.53 91 LYS A N 1
ATOM 707 C CA . LYS A 1 91 ? -20.203 17.406 37.719 1 40.53 91 LYS A CA 1
ATOM 708 C C . LYS A 1 91 ? -20.672 18.688 38.375 1 40.53 91 LYS A C 1
ATOM 710 O O . LYS A 1 91 ? -20 19.203 39.281 1 40.53 91 LYS A O 1
ATOM 715 N N . VAL A 1 92 ? -20.688 19.812 37.719 1 42.34 92 VAL A N 1
ATOM 716 C CA . VAL A 1 92 ? -21 20.844 38.719 1 42.34 92 VAL A CA 1
ATOM 717 C C . VAL A 1 92 ? -22.359 20.578 39.344 1 42.34 92 VAL A C 1
ATOM 719 O O . VAL A 1 92 ? -23.375 20.5 38.625 1 42.34 92 VAL A O 1
ATOM 722 N N . LYS A 1 93 ? -22.438 19.828 40.406 1 42.56 93 LYS A N 1
ATOM 723 C CA . LYS A 1 93 ? -23.547 19.641 41.344 1 42.56 93 LYS A CA 1
ATOM 724 C C . LYS A 1 93 ? -24.266 20.969 41.594 1 42.56 93 LYS A C 1
ATOM 726 O O . LYS A 1 93 ? -23.625 21.969 41.938 1 42.56 93 LYS A O 1
ATOM 731 N N . PRO A 1 94 ? -25.312 21.281 40.844 1 43.12 94 PRO A N 1
ATOM 732 C CA . PRO A 1 94 ? -26.109 22.453 41.219 1 43.12 94 PRO A CA 1
ATOM 733 C C . PRO A 1 94 ? -26.328 22.562 42.719 1 43.12 94 PRO A C 1
ATOM 735 O O . PRO A 1 94 ? -26.859 21.641 43.344 1 43.12 94 PRO A O 1
ATOM 738 N N . GLY A 1 95 ? -25.25 22.859 43.469 1 40.38 95 GLY A N 1
ATOM 739 C CA . GLY A 1 95 ? -25.406 23.141 44.906 1 40.38 95 GLY A CA 1
ATOM 740 C C . GLY A 1 95 ? -26.688 23.891 45.219 1 40.38 95 GLY A C 1
ATOM 741 O O . GLY A 1 95 ? -27.016 24.875 44.562 1 40.38 95 GLY A O 1
ATOM 742 N N . LEU A 1 96 ? -27.781 23.078 45.469 1 42.19 96 LEU A N 1
ATOM 743 C CA . LEU A 1 96 ? -29.047 23.469 46.094 1 42.19 96 LEU A CA 1
ATOM 744 C C . LEU A 1 96 ? -28.844 24.609 47.062 1 42.19 96 LEU A C 1
ATOM 746 O O . LEU A 1 96 ? -28.188 24.438 48.094 1 42.19 96 LEU A O 1
ATOM 750 N N . ARG A 1 97 ? -28.562 25.75 46.562 1 39.09 97 ARG A N 1
ATOM 751 C CA . ARG A 1 97 ? -28.625 26.906 47.438 1 39.09 97 ARG A CA 1
ATOM 752 C C . ARG A 1 97 ? -29.859 26.828 48.344 1 39.09 97 ARG A C 1
ATOM 754 O O . ARG A 1 97 ? -30.984 26.906 47.875 1 39.09 97 ARG A O 1
ATOM 761 N N . MET A 1 98 ? -29.875 25.75 49.281 1 40.5 98 MET A N 1
ATOM 762 C CA . MET A 1 98 ? -30.828 25.75 50.375 1 40.5 98 MET A CA 1
ATOM 763 C C . MET A 1 98 ? -31.016 27.156 50.938 1 40.5 98 MET A C 1
ATOM 765 O O . MET A 1 98 ? -30.047 27.781 51.375 1 40.5 98 MET A O 1
ATOM 769 N N . ASN A 1 99 ? -31.656 27.938 50.125 1 36.53 99 ASN A N 1
ATOM 770 C CA . ASN A 1 99 ? -32.188 29.125 50.781 1 36.53 99 ASN A CA 1
ATOM 771 C C . ASN A 1 99 ? -32.594 28.828 52.25 1 36.53 99 ASN A C 1
ATOM 773 O O . ASN A 1 99 ? -33.281 27.859 52.531 1 36.53 99 ASN A O 1
ATOM 777 N N . ALA A 1 100 ? -31.703 29.156 53.094 1 39.12 100 ALA A N 1
ATOM 778 C CA . ALA A 1 100 ? -31.703 29.188 54.531 1 39.12 100 ALA A CA 1
ATOM 779 C C . ALA A 1 100 ? -33.062 29.672 55.094 1 39.12 100 ALA A C 1
ATOM 781 O O . ALA A 1 100 ? -33.125 30.734 55.688 1 39.12 100 ALA A O 1
ATOM 782 N N . ASP A 1 101 ? -34.094 29.469 54.125 1 34.41 101 ASP A N 1
ATOM 783 C CA . ASP A 1 101 ? -35.219 30.031 54.906 1 34.41 101 ASP A CA 1
ATOM 784 C C . ASP A 1 101 ? -35.25 29.422 56.312 1 34.41 101 ASP A C 1
ATOM 786 O O . ASP A 1 101 ? -34.938 28.25 56.5 1 34.41 101 ASP A O 1
ATOM 790 N N . GLU A 1 102 ? -35.344 30.219 57.219 1 36.34 102 GLU A N 1
ATOM 791 C CA . GLU A 1 102 ? -35.344 30.219 58.688 1 36.34 102 GLU A CA 1
ATOM 792 C C . GLU A 1 102 ? -36.312 29.188 59.25 1 36.34 102 GLU A C 1
ATOM 794 O O . GLU A 1 102 ? -36.562 29.141 60.438 1 36.34 102 GLU A O 1
ATOM 799 N N . GLY A 1 103 ? -37.188 28.625 58.25 1 32.84 103 GLY A N 1
ATOM 800 C CA . GLY A 1 103 ? -38.25 28.25 59.188 1 32.84 103 GLY A CA 1
ATOM 801 C C . GLY A 1 103 ? -37.844 27.203 60.188 1 32.84 103 GLY A C 1
ATOM 802 O O . GLY A 1 103 ? -36.812 26.547 60 1 32.84 103 GLY A O 1
ATOM 803 N N . SER A 1 104 ? -38.594 27.109 61.25 1 34.72 104 SER A N 1
ATOM 804 C CA . SER A 1 104 ? -38.5 26.516 62.562 1 34.72 104 SER A CA 1
ATOM 805 C C . SER A 1 104 ? -38.344 25 62.5 1 34.72 104 SER A C 1
ATOM 807 O O . SER A 1 104 ? -37.844 24.375 63.438 1 34.72 104 SER A O 1
ATOM 809 N N . ASP A 1 105 ? -39.25 24.312 61.719 1 34.81 105 ASP A N 1
ATOM 810 C CA . ASP A 1 105 ? -39.781 23.172 62.469 1 34.81 105 ASP A CA 1
ATOM 811 C C . ASP A 1 105 ? -38.781 22.016 62.469 1 34.81 105 ASP A C 1
ATOM 813 O O . ASP A 1 105 ? -38 21.844 61.5 1 34.81 105 ASP A O 1
ATOM 817 N N . ASP A 1 106 ? -38.688 21.203 63.5 1 31.36 106 ASP A N 1
ATOM 818 C CA . ASP A 1 106 ? -37.781 20.297 64.188 1 31.36 106 ASP A CA 1
ATOM 819 C C . ASP A 1 106 ? -37.469 19.078 63.312 1 31.36 106 ASP A C 1
ATOM 821 O O . ASP A 1 106 ? -36.281 18.75 63.125 1 31.36 106 ASP A O 1
ATOM 825 N N . MET A 1 107 ? -38.312 18.031 63.25 1 32.38 107 MET A N 1
ATOM 826 C CA . MET A 1 107 ? -37.938 16.703 63.75 1 32.38 107 MET A CA 1
ATOM 827 C C . MET A 1 107 ? -37.25 15.883 62.688 1 32.38 107 MET A C 1
ATOM 829 O O . MET A 1 107 ? -37.344 16.188 61.5 1 32.38 107 MET A O 1
ATOM 833 N N . ASP A 1 108 ? -36.969 14.469 62.844 1 30.19 108 ASP A N 1
ATOM 834 C CA . ASP A 1 108 ? -35.969 13.414 62.938 1 30.19 108 ASP A CA 1
ATOM 835 C C . ASP A 1 108 ? -35.875 12.625 61.625 1 30.19 108 ASP A C 1
ATOM 837 O O . ASP A 1 108 ? -34.781 12.328 61.156 1 30.19 108 ASP A O 1
ATOM 841 N N . GLY A 1 109 ? -36.969 11.938 61.125 1 31.5 109 GLY A N 1
ATOM 842 C CA . GLY A 1 109 ? -36.75 10.516 60.938 1 31.5 109 GLY A CA 1
ATOM 843 C C . GLY A 1 109 ? -36 10.172 59.688 1 31.5 109 GLY A C 1
ATOM 844 O O . GLY A 1 109 ? -35.719 11.047 58.844 1 31.5 109 GLY A O 1
ATOM 845 N N . ASP A 1 110 ? -36.469 9 58.875 1 35.69 110 ASP A N 1
ATOM 846 C CA . ASP A 1 110 ? -35.969 7.773 58.281 1 35.69 110 ASP A CA 1
ATOM 847 C C . ASP A 1 110 ? -35.531 8.016 56.812 1 35.69 110 ASP A C 1
ATOM 849 O O . ASP A 1 110 ? -36.312 8.523 56.031 1 35.69 110 ASP A O 1
ATOM 853 N N . MET A 1 111 ? -34.281 8.086 56.562 1 35.31 111 MET A N 1
ATOM 854 C CA . MET A 1 111 ? -33.375 8.359 55.438 1 35.31 111 MET A CA 1
ATOM 855 C C . MET A 1 111 ? -33.438 7.262 54.375 1 35.31 111 MET A C 1
ATOM 857 O O . MET A 1 111 ? -32.406 6.758 53.938 1 35.31 111 MET A O 1
ATOM 861 N N . ASP A 1 112 ? -34.562 6.352 54.25 1 36.81 112 ASP A N 1
ATOM 862 C CA . ASP A 1 112 ? -34.312 5.148 53.469 1 36.81 112 ASP A CA 1
ATOM 863 C C . ASP A 1 112 ? -34.219 5.473 51.969 1 36.81 112 ASP A C 1
ATOM 865 O O . ASP A 1 112 ? -33.969 4.586 51.156 1 36.81 112 ASP A O 1
ATOM 869 N N . GLY A 1 113 ? -34.875 6.426 51.438 1 33.03 113 GLY A N 1
ATOM 870 C CA . GLY A 1 113 ? -35.312 6.297 50.062 1 33.03 113 GLY A CA 1
ATOM 871 C C . GLY A 1 113 ? -34.188 6.273 49.062 1 33.03 113 GLY A C 1
ATOM 872 O O . GLY A 1 113 ? -34.312 5.77 47.969 1 33.03 113 GLY A O 1
ATOM 873 N N . PHE A 1 114 ? -33.375 7.312 48.844 1 35.91 114 PHE A N 1
ATOM 874 C CA . PHE A 1 114 ? -33 7.73 47.5 1 35.91 114 PHE A CA 1
ATOM 875 C C . PHE A 1 114 ? -31.812 6.926 47 1 35.91 114 PHE A C 1
ATOM 877 O O . PHE A 1 114 ? -30.672 7.195 47.375 1 35.91 114 PHE A O 1
ATOM 884 N N . MET A 1 115 ? -32.062 5.625 46.844 1 29.36 115 MET A N 1
ATOM 885 C CA . MET A 1 115 ? -31.125 4.867 46.031 1 29.36 115 MET A CA 1
ATOM 886 C C . MET A 1 115 ? -31.016 5.477 44.625 1 29.36 115 MET A C 1
ATOM 888 O O . MET A 1 115 ? -31.984 6.035 44.094 1 29.36 115 MET A O 1
ATOM 892 N N . MET B 1 1 ? 26.906 7.801 -12.43 1 33.66 1 MET B N 1
ATOM 893 C CA . MET B 1 1 ? 25.625 8.484 -12.609 1 33.66 1 MET B CA 1
ATOM 894 C C . MET B 1 1 ? 24.484 7.652 -12.039 1 33.66 1 MET B C 1
ATOM 896 O O . MET B 1 1 ? 23.312 7.883 -12.367 1 33.66 1 MET B O 1
ATOM 900 N N . LYS B 1 2 ? 24.891 6.395 -11.898 1 41.66 2 LYS B N 1
ATOM 901 C CA . LYS B 1 2 ? 24.078 5.223 -11.555 1 41.66 2 LYS B CA 1
ATOM 902 C C . LYS B 1 2 ? 23.5 5.348 -10.148 1 41.66 2 LYS B C 1
ATOM 904 O O . LYS B 1 2 ? 22.578 4.617 -9.789 1 41.66 2 LYS B O 1
ATOM 909 N N . ALA B 1 3 ? 24 6.02 -9.219 1 49.72 3 ALA B N 1
ATOM 910 C CA . ALA B 1 3 ? 23.844 6.34 -7.805 1 49.72 3 ALA B CA 1
ATOM 911 C C . ALA B 1 3 ? 22.625 7.215 -7.562 1 49.72 3 ALA B C 1
ATOM 913 O O . ALA B 1 3 ? 21.875 7.004 -6.602 1 49.72 3 ALA B O 1
ATOM 914 N N . LYS B 1 4 ? 22.406 8.273 -8.445 1 57.28 4 LYS B N 1
ATOM 915 C CA . LYS B 1 4 ? 21.359 9.281 -8.383 1 57.28 4 LYS B CA 1
ATOM 916 C C . LYS B 1 4 ? 19.984 8.664 -8.672 1 57.28 4 LYS B C 1
ATOM 918 O O . LYS B 1 4 ? 18.953 9.312 -8.484 1 57.28 4 LYS B O 1
ATOM 923 N N . ASN B 1 5 ? 20.031 7.27 -8.938 1 79.5 5 ASN B N 1
ATOM 924 C CA . ASN B 1 5 ? 18.812 6.625 -9.391 1 79.5 5 ASN B CA 1
ATOM 925 C C . ASN B 1 5 ? 18.375 5.508 -8.445 1 79.5 5 ASN B C 1
ATOM 927 O O . ASN B 1 5 ? 17.594 4.633 -8.82 1 79.5 5 ASN B O 1
ATOM 931 N N . SER B 1 6 ? 19.031 5.547 -7.309 1 93.31 6 SER B N 1
ATOM 932 C CA . SER B 1 6 ? 18.625 4.508 -6.363 1 93.31 6 SER B CA 1
ATOM 933 C C . SER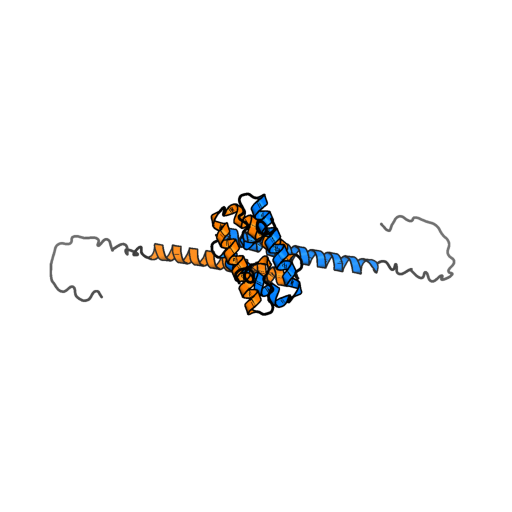 B 1 6 ? 17.438 4.949 -5.52 1 93.31 6 SER B C 1
ATOM 935 O O . SER B 1 6 ? 17.266 6.145 -5.27 1 93.31 6 SER B O 1
ATOM 937 N N . ILE B 1 7 ? 16.641 4.012 -5.109 1 97.69 7 ILE B N 1
ATOM 938 C CA . ILE B 1 7 ? 15.484 4.305 -4.27 1 97.69 7 ILE B CA 1
ATOM 939 C C . ILE B 1 7 ? 15.938 5.047 -3.012 1 97.69 7 ILE B C 1
ATOM 941 O O . ILE B 1 7 ? 15.32 6.039 -2.615 1 97.69 7 ILE B O 1
ATOM 945 N N . ASP B 1 8 ? 17.062 4.648 -2.467 1 96.25 8 ASP B N 1
ATOM 946 C CA . ASP B 1 8 ? 17.547 5.188 -1.202 1 96.25 8 ASP B CA 1
ATOM 947 C C . ASP B 1 8 ? 17.922 6.664 -1.34 1 96.25 8 ASP B C 1
ATOM 949 O O . ASP B 1 8 ? 17.672 7.457 -0.429 1 96.25 8 ASP B O 1
ATOM 953 N N . ALA B 1 9 ? 18.422 7.039 -2.412 1 94.12 9 ALA B N 1
ATOM 954 C CA . ALA B 1 9 ? 18.984 8.383 -2.574 1 94.12 9 ALA B CA 1
ATOM 955 C C . ALA B 1 9 ? 17.969 9.32 -3.213 1 94.12 9 ALA B C 1
ATOM 957 O O . ALA B 1 9 ? 18.141 10.547 -3.191 1 94.12 9 ALA B O 1
ATOM 958 N N . PHE B 1 10 ? 16.922 8.805 -3.746 1 95.94 10 PHE B N 1
ATOM 959 C CA . PHE B 1 10 ? 15.984 9.594 -4.547 1 95.94 10 PHE B CA 1
ATOM 960 C C . PHE B 1 10 ? 15.172 10.523 -3.66 1 95.94 10 PHE B C 1
ATOM 962 O O . PHE B 1 10 ? 14.617 10.094 -2.646 1 95.94 10 PHE B O 1
ATOM 969 N N . VAL B 1 11 ? 15.141 11.805 -4.004 1 95 11 VAL B N 1
ATOM 970 C CA . VAL B 1 11 ? 14.344 12.797 -3.291 1 95 11 VAL B CA 1
ATOM 971 C C . VAL B 1 11 ? 13.344 13.438 -4.25 1 95 11 VAL B C 1
ATOM 973 O O . VAL B 1 11 ? 13.711 14.281 -5.074 1 95 11 VAL B O 1
ATOM 976 N N . PRO B 1 12 ? 12.031 13.039 -4.07 1 96.44 12 PRO B N 1
ATOM 977 C CA . PRO B 1 12 ? 11.023 13.609 -4.969 1 96.44 12 PRO B CA 1
ATOM 978 C C . PRO B 1 12 ? 10.734 15.078 -4.68 1 96.44 12 PRO B C 1
ATOM 980 O O . PRO B 1 12 ? 10.672 15.484 -3.516 1 96.44 12 PRO B O 1
ATOM 983 N N . ARG B 1 13 ? 10.586 15.906 -5.727 1 95.06 13 ARG B N 1
ATOM 984 C CA . ARG B 1 13 ? 10.359 17.344 -5.586 1 95.06 13 ARG B CA 1
ATOM 985 C C . ARG B 1 13 ? 9.156 17.781 -6.41 1 95.06 13 ARG B C 1
ATOM 987 O O . ARG B 1 13 ? 8.766 18.953 -6.367 1 95.06 13 ARG B O 1
ATOM 994 N N . SER B 1 14 ? 8.602 16.953 -7.25 1 96.62 14 SER B N 1
ATOM 995 C CA . SER B 1 14 ? 7.457 17.234 -8.102 1 96.62 14 SER B CA 1
ATOM 996 C C . SER B 1 14 ? 6.539 16.031 -8.211 1 96.62 14 SER B C 1
ATOM 998 O O . SER B 1 14 ? 6.875 14.938 -7.734 1 96.62 14 SER B O 1
ATOM 1000 N N . TYR B 1 15 ? 5.324 16.219 -8.797 1 97.94 15 TYR B N 1
ATOM 1001 C CA . TYR B 1 15 ? 4.41 15.109 -9.055 1 97.94 15 TYR B CA 1
ATOM 1002 C C . TYR B 1 15 ? 5.105 13.992 -9.828 1 97.94 15 TYR B C 1
ATOM 1004 O O . TYR B 1 15 ? 5.012 12.82 -9.453 1 97.94 15 TYR B O 1
ATOM 1012 N N . ALA B 1 16 ? 5.844 14.43 -10.883 1 98.31 16 ALA B N 1
ATOM 1013 C CA . ALA B 1 16 ? 6.547 13.453 -11.711 1 98.31 16 ALA B CA 1
ATOM 1014 C C . ALA B 1 16 ? 7.578 12.688 -10.891 1 98.31 16 ALA B C 1
ATOM 1016 O O . ALA B 1 16 ? 7.758 11.484 -11.078 1 98.31 16 ALA B O 1
ATOM 1017 N N . ASP B 1 17 ? 8.219 13.344 -9.891 1 97.62 17 ASP B N 1
ATOM 1018 C CA . ASP B 1 17 ? 9.227 12.711 -9.055 1 97.62 17 ASP B CA 1
ATOM 1019 C C . ASP B 1 17 ? 8.594 11.703 -8.094 1 97.62 17 ASP B C 1
ATOM 1021 O O . ASP B 1 17 ? 9.133 10.617 -7.883 1 97.62 17 ASP B O 1
ATOM 1025 N N . PHE B 1 18 ? 7.43 12.07 -7.551 1 98.31 18 PHE B N 1
ATOM 1026 C CA . PHE B 1 18 ? 6.742 11.148 -6.648 1 98.31 18 PHE B CA 1
ATOM 1027 C C . PHE B 1 18 ? 6.258 9.914 -7.402 1 98.31 18 PHE B C 1
ATOM 1029 O O . PHE B 1 18 ? 6.348 8.797 -6.895 1 98.31 18 PHE B O 1
ATOM 1036 N N . MET B 1 19 ? 5.785 10.148 -8.594 1 98.56 19 MET B N 1
ATOM 1037 C CA . MET B 1 19 ? 5.367 9.008 -9.406 1 98.56 19 MET B CA 1
ATOM 1038 C C . MET B 1 19 ? 6.562 8.141 -9.789 1 98.56 19 MET B C 1
ATOM 1040 O O . MET B 1 19 ? 6.453 6.918 -9.859 1 98.56 19 MET B O 1
ATOM 1044 N N . ARG B 1 20 ? 7.711 8.789 -10.062 1 98.25 20 ARG B N 1
ATOM 1045 C CA . ARG B 1 20 ? 8.93 8.047 -10.367 1 98.25 20 ARG B CA 1
ATOM 1046 C C . ARG B 1 20 ? 9.375 7.223 -9.164 1 98.25 20 ARG B C 1
ATOM 1048 O O . ARG B 1 20 ? 9.781 6.066 -9.32 1 98.25 20 ARG B O 1
ATOM 1055 N N . LEU B 1 21 ? 9.328 7.816 -8 1 98.06 21 LEU B N 1
ATOM 1056 C CA . LEU B 1 21 ? 9.656 7.062 -6.793 1 98.06 21 LEU B CA 1
ATOM 1057 C C . LEU B 1 21 ? 8.727 5.859 -6.637 1 98.06 21 LEU B C 1
ATOM 1059 O O . LEU B 1 21 ? 9.188 4.758 -6.336 1 98.06 21 LEU B O 1
ATOM 1063 N N . ALA B 1 22 ? 7.434 6.051 -6.852 1 98.69 22 ALA B N 1
ATOM 1064 C CA . ALA B 1 22 ? 6.465 4.957 -6.781 1 98.69 22 ALA B CA 1
ATOM 1065 C C . ALA B 1 22 ? 6.84 3.832 -7.742 1 98.69 22 ALA B C 1
ATOM 1067 O O . ALA B 1 22 ? 6.836 2.658 -7.367 1 98.69 22 ALA B O 1
ATOM 1068 N N . ALA B 1 23 ? 7.227 4.23 -8.961 1 98.5 23 ALA B N 1
ATOM 1069 C CA . ALA B 1 23 ? 7.57 3.242 -9.977 1 98.5 23 ALA B CA 1
ATOM 1070 C C . ALA B 1 23 ? 8.812 2.451 -9.578 1 98.5 23 ALA B C 1
ATOM 1072 O O . ALA B 1 23 ? 8.883 1.24 -9.805 1 98.5 23 ALA B O 1
ATOM 1073 N N . MET B 1 24 ? 9.75 3.096 -9.008 1 98.25 24 MET B N 1
ATOM 1074 C CA . MET B 1 24 ? 10.969 2.426 -8.562 1 98.25 24 MET B CA 1
ATOM 1075 C C . MET B 1 24 ? 10.656 1.411 -7.465 1 98.25 24 MET B C 1
ATOM 1077 O O . MET B 1 24 ? 11.18 0.293 -7.488 1 98.25 24 MET B O 1
ATOM 1081 N N . ILE B 1 25 ? 9.797 1.793 -6.551 1 98.5 25 ILE B N 1
ATOM 1082 C CA . ILE B 1 25 ? 9.43 0.914 -5.449 1 98.5 25 ILE B CA 1
ATOM 1083 C C . ILE B 1 25 ? 8.617 -0.265 -5.977 1 98.5 25 ILE B C 1
ATOM 1085 O O . ILE B 1 25 ? 8.844 -1.411 -5.582 1 98.5 25 ILE B O 1
ATOM 1089 N N . VAL B 1 26 ? 7.715 0.004 -6.898 1 98.56 26 VAL B N 1
ATOM 1090 C CA . VAL B 1 26 ? 6.895 -1.046 -7.492 1 98.56 26 VAL B CA 1
ATOM 1091 C C . VAL B 1 26 ? 7.785 -2.055 -8.211 1 98.56 26 VAL B C 1
ATOM 1093 O O . VAL B 1 26 ? 7.605 -3.266 -8.07 1 98.56 26 VAL B O 1
ATOM 1096 N N . ASP B 1 27 ? 8.773 -1.559 -8.977 1 97.44 27 ASP B N 1
ATOM 1097 C CA . ASP B 1 27 ? 9.68 -2.438 -9.703 1 97.44 27 ASP B CA 1
ATOM 1098 C C . ASP B 1 27 ? 10.477 -3.322 -8.75 1 97.44 27 ASP B C 1
ATOM 1100 O O . ASP B 1 27 ? 10.672 -4.512 -9.008 1 97.44 27 ASP B O 1
ATOM 1104 N N . LYS B 1 28 ? 10.891 -2.748 -7.711 1 97 28 LYS B N 1
ATOM 1105 C CA . LYS B 1 28 ? 11.625 -3.498 -6.699 1 97 28 LYS B CA 1
ATOM 1106 C C . LYS B 1 28 ? 10.75 -4.582 -6.078 1 97 28 LYS B C 1
ATOM 1108 O O . LYS B 1 28 ? 11.188 -5.727 -5.926 1 97 28 LYS B O 1
ATOM 1113 N N . LEU B 1 29 ? 9.516 -4.281 -5.727 1 98.19 29 LEU B N 1
ATOM 1114 C CA . LEU B 1 29 ? 8.586 -5.215 -5.102 1 98.19 29 LEU B CA 1
ATOM 1115 C C . LEU B 1 29 ? 8.211 -6.336 -6.066 1 98.19 29 LEU B C 1
ATOM 1117 O O . LEU B 1 29 ? 8.172 -7.508 -5.68 1 98.19 29 LEU B O 1
ATOM 1121 N N . LYS B 1 30 ? 8.078 -5.977 -7.301 1 96.56 30 LYS B N 1
ATOM 1122 C CA . LYS B 1 30 ? 7.746 -6.984 -8.305 1 96.56 30 LYS B CA 1
ATOM 1123 C C . LYS B 1 30 ? 8.898 -7.969 -8.492 1 96.56 30 LYS B C 1
ATOM 1125 O O . LYS B 1 30 ? 8.672 -9.164 -8.703 1 96.56 30 LYS B O 1
ATOM 1130 N N . ALA B 1 31 ? 10.062 -7.43 -8.398 1 94.75 31 ALA B N 1
ATOM 1131 C CA . ALA B 1 31 ? 11.242 -8.266 -8.586 1 94.75 31 ALA B CA 1
ATOM 1132 C C . ALA B 1 31 ? 11.352 -9.32 -7.488 1 94.75 31 ALA B C 1
ATOM 1134 O O . ALA B 1 31 ? 11.906 -10.398 -7.707 1 94.75 31 ALA B O 1
ATOM 1135 N N . VAL B 1 32 ? 10.766 -9.047 -6.34 1 94.12 32 VAL B N 1
ATOM 1136 C CA . VAL B 1 32 ? 10.953 -9.977 -5.23 1 94.12 32 VAL B CA 1
ATOM 1137 C C . VAL B 1 32 ? 9.703 -10.844 -5.066 1 94.12 32 VAL B C 1
ATOM 1139 O O . VAL B 1 32 ? 9.703 -11.805 -4.301 1 94.12 32 VAL B O 1
ATOM 1142 N N . GLN B 1 33 ? 8.672 -10.484 -5.762 1 94 33 GLN B N 1
ATOM 1143 C CA . GLN B 1 33 ? 7.422 -11.234 -5.68 1 94 33 GLN B CA 1
ATOM 1144 C C . GLN B 1 33 ? 7.617 -12.688 -6.102 1 94 33 GLN B C 1
ATOM 1146 O O . GLN B 1 33 ? 7.016 -13.594 -5.523 1 94 33 GLN B O 1
ATOM 1151 N N . ASP B 1 34 ? 8.531 -12.867 -7.055 1 88.31 34 ASP B N 1
ATOM 1152 C CA . ASP B 1 34 ? 8.75 -14.195 -7.621 1 88.31 34 ASP B CA 1
ATOM 1153 C C . ASP B 1 34 ? 9.492 -15.094 -6.633 1 88.31 34 ASP B C 1
ATOM 1155 O O . ASP B 1 34 ? 9.5 -16.312 -6.789 1 88.31 34 ASP B O 1
ATOM 1159 N N . GLU B 1 35 ? 10.07 -14.492 -5.695 1 87.19 35 GLU B N 1
ATOM 1160 C CA . GLU B 1 35 ? 10.82 -15.281 -4.719 1 87.19 35 GLU B CA 1
ATOM 1161 C C . GLU B 1 35 ? 9.883 -16.078 -3.822 1 87.19 35 GLU B C 1
ATOM 1163 O O . GLU B 1 35 ? 10.133 -17.25 -3.537 1 87.19 35 GLU B O 1
ATOM 1168 N N . ASP B 1 36 ? 8.805 -15.602 -3.307 1 94.06 36 ASP B N 1
ATOM 1169 C CA . ASP B 1 36 ? 7.797 -16.203 -2.432 1 94.06 36 ASP B CA 1
ATOM 1170 C C . ASP B 1 36 ? 6.535 -15.344 -2.381 1 94.06 36 ASP B C 1
ATOM 1172 O O . ASP B 1 36 ? 6.527 -14.273 -1.771 1 94.06 36 ASP B O 1
ATOM 1176 N N . THR B 1 37 ? 5.473 -15.805 -2.947 1 94.94 37 THR B N 1
ATOM 1177 C CA . THR B 1 37 ? 4.254 -15.016 -3.088 1 94.94 37 THR B CA 1
ATOM 1178 C C . THR B 1 37 ? 3.574 -14.828 -1.734 1 94.94 37 THR B C 1
ATOM 1180 O O . THR B 1 37 ? 2.963 -13.789 -1.484 1 94.94 37 THR B O 1
ATOM 1183 N N . VAL B 1 38 ? 3.691 -15.836 -0.848 1 96.94 38 VAL B N 1
ATOM 1184 C CA . VAL B 1 38 ? 3.086 -15.742 0.477 1 96.94 38 VAL B CA 1
ATOM 1185 C C . VAL B 1 38 ? 3.807 -14.672 1.299 1 96.94 38 VAL B C 1
ATOM 1187 O O . VAL B 1 38 ? 3.168 -13.812 1.904 1 96.94 38 VAL B O 1
ATOM 1190 N N . LEU B 1 39 ? 5.172 -14.742 1.244 1 98.12 39 LEU B N 1
ATOM 1191 C CA . LEU B 1 39 ? 5.949 -13.773 2.014 1 98.12 39 LEU B CA 1
ATOM 1192 C C . LEU B 1 39 ? 5.867 -12.391 1.386 1 98.12 39 LEU B C 1
ATOM 1194 O O . LEU B 1 39 ? 5.953 -11.375 2.088 1 98.12 39 LEU B O 1
ATOM 1198 N N . TYR B 1 40 ? 5.648 -12.359 0.069 1 98.31 40 TYR B N 1
ATOM 1199 C CA . TYR B 1 40 ? 5.426 -11.094 -0.62 1 98.31 40 TYR B CA 1
ATOM 1200 C C . TYR B 1 40 ? 4.164 -10.414 -0.108 1 98.31 40 TYR B C 1
ATOM 1202 O O . TYR B 1 40 ? 4.16 -9.203 0.139 1 98.31 40 TYR B O 1
ATOM 1210 N N . LEU B 1 41 ? 3.08 -11.141 0.057 1 98.62 41 LEU B N 1
ATOM 1211 C CA . LEU B 1 41 ? 1.847 -10.586 0.604 1 98.62 41 LEU B CA 1
ATOM 1212 C C . LEU B 1 41 ? 2.082 -10 1.994 1 98.62 41 LEU B C 1
ATOM 1214 O O . LEU B 1 41 ? 1.631 -8.898 2.293 1 98.62 41 LEU B O 1
ATOM 1218 N N . GLU B 1 42 ? 2.793 -10.773 2.846 1 98.56 42 GLU B N 1
ATOM 1219 C CA . GLU B 1 42 ? 3.098 -10.297 4.191 1 98.56 42 GLU B CA 1
ATOM 1220 C C . GLU B 1 42 ? 3.922 -9.008 4.148 1 98.56 42 GLU B C 1
ATOM 1222 O O . GLU B 1 42 ? 3.707 -8.102 4.953 1 98.56 42 GLU B O 1
ATOM 1227 N N . CYS B 1 43 ? 4.809 -8.961 3.227 1 98.75 43 CYS B N 1
ATOM 1228 C CA . CYS B 1 43 ? 5.641 -7.785 3.021 1 98.75 43 CYS B CA 1
ATOM 1229 C C . CYS B 1 43 ? 4.793 -6.578 2.639 1 98.75 43 CYS B C 1
ATOM 1231 O O . CYS B 1 43 ? 4.941 -5.5 3.217 1 98.75 43 CYS B O 1
ATOM 1233 N N . LEU B 1 44 ? 3.863 -6.762 1.757 1 98.75 44 LEU B N 1
ATOM 1234 C CA . LEU B 1 44 ? 3.014 -5.668 1.295 1 98.75 44 LEU B CA 1
ATOM 1235 C C . LEU B 1 44 ? 2.117 -5.164 2.422 1 98.75 44 LEU B C 1
ATOM 1237 O O . LEU B 1 44 ? 1.933 -3.955 2.576 1 98.75 44 LEU B O 1
ATOM 1241 N N . LYS B 1 45 ? 1.629 -6.113 3.172 1 98.88 45 LYS B N 1
ATOM 1242 C CA . LYS B 1 45 ? 0.817 -5.715 4.32 1 98.88 45 LYS B CA 1
ATOM 1243 C C . LYS B 1 45 ? 1.613 -4.836 5.277 1 98.88 45 LYS B C 1
ATOM 1245 O O . LYS B 1 45 ? 1.104 -3.826 5.77 1 98.88 45 LYS B O 1
ATOM 1250 N N . ALA B 1 46 ? 2.828 -5.191 5.508 1 98.88 46 ALA B N 1
ATOM 1251 C CA . ALA B 1 46 ? 3.699 -4.438 6.406 1 98.88 46 ALA B CA 1
ATOM 1252 C C . ALA B 1 46 ? 4.023 -3.064 5.832 1 98.88 46 ALA B C 1
ATOM 1254 O O . ALA B 1 46 ? 4.055 -2.07 6.559 1 98.88 46 ALA B O 1
ATOM 1255 N N . VAL B 1 47 ? 4.262 -2.973 4.516 1 98.88 47 VAL B N 1
ATOM 1256 C CA . VAL B 1 47 ? 4.551 -1.702 3.857 1 98.88 47 VAL B CA 1
ATOM 1257 C C . VAL B 1 47 ? 3.355 -0.762 4 1 98.88 47 VAL B C 1
ATOM 1259 O O . VAL B 1 47 ? 3.518 0.405 4.371 1 98.88 47 VAL B O 1
ATOM 1262 N N . VAL B 1 48 ? 2.164 -1.271 3.734 1 98.81 48 VAL B N 1
ATOM 1263 C CA . VAL B 1 48 ? 0.945 -0.471 3.795 1 98.81 48 VAL B CA 1
ATOM 1264 C C . VAL B 1 48 ? 0.691 -0.024 5.23 1 98.81 48 VAL B C 1
ATOM 1266 O O . VAL B 1 48 ? 0.419 1.152 5.484 1 98.81 48 VAL B O 1
ATOM 1269 N N . LYS B 1 49 ? 0.858 -0.927 6.152 1 98.62 49 LYS B N 1
ATOM 1270 C CA . LYS B 1 49 ? 0.652 -0.602 7.559 1 98.62 49 LYS B CA 1
ATOM 1271 C C . LYS B 1 49 ? 1.59 0.516 8.008 1 98.62 49 LYS B C 1
ATOM 1273 O O . LYS B 1 49 ? 1.146 1.511 8.586 1 98.62 49 LYS B O 1
ATOM 1278 N N . GLY B 1 50 ? 2.854 0.4 7.695 1 98.56 50 GLY B N 1
ATOM 1279 C CA . GLY B 1 50 ? 3.844 1.37 8.133 1 98.56 50 GLY B CA 1
ATOM 1280 C C . GLY B 1 50 ? 3.729 2.705 7.422 1 98.56 50 GLY B C 1
ATOM 1281 O O . GLY B 1 50 ? 3.912 3.76 8.031 1 98.56 50 GLY B O 1
ATOM 1282 N N . SER B 1 51 ? 3.408 2.699 6.156 1 98.56 51 SER B N 1
ATOM 1283 C CA . SER B 1 51 ? 3.385 3.918 5.352 1 98.56 51 SER B CA 1
ATOM 1284 C C . SER B 1 51 ? 2.16 4.77 5.676 1 98.56 51 SER B C 1
ATOM 1286 O O . SER B 1 51 ? 2.176 5.984 5.48 1 98.56 51 SER B O 1
ATOM 1288 N N . LEU B 1 52 ? 1.119 4.164 6.266 1 98.44 52 LEU B N 1
ATOM 1289 C CA . LEU B 1 52 ? -0.133 4.867 6.52 1 98.44 52 LEU B CA 1
ATOM 1290 C C . LEU B 1 52 ? -0.195 5.359 7.961 1 98.44 52 LEU B C 1
ATOM 1292 O O . LEU B 1 52 ? -1.107 6.105 8.328 1 98.44 52 LEU B O 1
ATOM 1296 N N . ASP B 1 53 ? 0.791 4.957 8.734 1 95.31 53 ASP B N 1
ATOM 1297 C CA . ASP B 1 53 ? 0.74 5.121 10.188 1 95.31 53 ASP B CA 1
ATOM 1298 C C . ASP B 1 53 ? 0.56 6.586 10.57 1 95.31 53 ASP B C 1
ATOM 1300 O O . ASP B 1 53 ? -0.11 6.898 11.555 1 95.31 53 ASP B O 1
ATOM 1304 N N . GLU B 1 54 ? 1.051 7.516 9.797 1 94.38 54 GLU B N 1
ATOM 1305 C CA . GLU B 1 54 ? 1.016 8.922 10.18 1 94.38 54 GLU B CA 1
ATOM 1306 C C . GLU B 1 54 ? 0.04 9.711 9.305 1 94.38 54 GLU B C 1
ATOM 1308 O O . GLU B 1 54 ? 0.031 10.938 9.32 1 94.38 54 GLU B O 1
ATOM 1313 N N . MET B 1 55 ? -0.803 9.047 8.609 1 95.75 55 MET B N 1
ATOM 1314 C CA . MET B 1 55 ? -1.748 9.695 7.703 1 95.75 55 MET B CA 1
ATOM 1315 C C . MET B 1 55 ? -3.115 9.844 8.359 1 95.75 55 MET B C 1
ATOM 1317 O O . MET B 1 55 ? -3.418 9.156 9.336 1 95.75 55 MET B O 1
ATOM 1321 N N . TRP B 1 56 ? -3.906 10.773 7.867 1 95.94 56 TRP B N 1
ATOM 1322 C CA . TRP B 1 56 ? -5.289 10.922 8.305 1 95.94 56 TRP B CA 1
ATOM 1323 C C . TRP B 1 56 ? -6.117 9.703 7.906 1 95.94 56 TRP B C 1
ATOM 1325 O O . TRP B 1 56 ? -5.836 9.055 6.898 1 95.94 56 TRP B O 1
ATOM 1335 N N . PRO B 1 57 ? -7.145 9.383 8.75 1 97.69 57 PRO B N 1
ATOM 1336 C CA . PRO B 1 57 ? -7.996 8.227 8.438 1 97.69 57 PRO B CA 1
ATOM 1337 C C . PRO B 1 57 ? -8.602 8.305 7.039 1 97.69 57 PRO B C 1
ATOM 1339 O O . PRO B 1 57 ? -8.719 7.285 6.355 1 97.69 57 PRO B O 1
ATOM 1342 N N . GLU B 1 58 ? -8.953 9.531 6.641 1 97.88 58 GLU B N 1
ATOM 1343 C CA . GLU B 1 58 ? -9.555 9.695 5.32 1 97.88 58 GLU B CA 1
ATOM 1344 C C . GLU B 1 58 ? -8.57 9.312 4.215 1 97.88 58 GLU B C 1
ATOM 1346 O O . GLU B 1 58 ? -8.969 8.719 3.211 1 97.88 58 GLU B O 1
ATOM 1351 N N . ASP B 1 59 ? -7.273 9.688 4.395 1 98.12 59 ASP B N 1
ATOM 1352 C CA . ASP B 1 59 ? -6.25 9.344 3.41 1 98.12 59 ASP B CA 1
ATOM 1353 C C . ASP B 1 59 ? -6.008 7.836 3.381 1 98.12 59 ASP B C 1
ATOM 1355 O O . ASP B 1 59 ? -5.852 7.246 2.309 1 98.12 59 ASP B O 1
ATOM 1359 N N . ALA B 1 60 ? -5.957 7.199 4.527 1 98.5 60 ALA B N 1
ATOM 1360 C CA . ALA B 1 60 ? -5.82 5.746 4.609 1 98.5 60 ALA B CA 1
ATOM 1361 C C . ALA B 1 60 ? -6.961 5.047 3.879 1 98.5 60 ALA B C 1
ATOM 1363 O O . ALA B 1 60 ? -6.746 4.043 3.191 1 98.5 60 ALA B O 1
ATOM 1364 N N . LYS B 1 61 ? -8.156 5.621 3.979 1 98.75 61 LYS B N 1
ATOM 1365 C CA . LYS B 1 61 ? -9.312 5.062 3.291 1 98.75 61 LYS B CA 1
ATOM 1366 C C . LYS B 1 61 ? -9.156 5.156 1.777 1 98.75 61 LYS B C 1
ATOM 1368 O O . LYS B 1 61 ? -9.609 4.273 1.045 1 98.75 61 LYS B O 1
ATOM 1373 N N . GLU B 1 62 ? -8.547 6.195 1.366 1 98.81 62 GLU B N 1
ATOM 1374 C CA . GLU B 1 62 ? -8.328 6.348 -0.069 1 98.81 62 GLU B CA 1
ATOM 1375 C C . GLU B 1 62 ? -7.371 5.285 -0.601 1 98.81 62 GLU B C 1
ATOM 1377 O O . GLU B 1 62 ? -7.586 4.734 -1.682 1 98.81 62 GLU B O 1
ATOM 1382 N N . VAL B 1 63 ? -6.336 5.027 0.149 1 98.81 63 VAL B N 1
ATOM 1383 C CA . VAL B 1 63 ? -5.402 3.977 -0.245 1 98.81 63 VAL B CA 1
ATOM 1384 C C . VAL B 1 63 ? -6.109 2.623 -0.222 1 98.81 63 VAL B C 1
ATOM 1386 O O . VAL B 1 63 ? -5.938 1.812 -1.135 1 98.81 63 VAL B O 1
ATOM 1389 N N . ALA B 1 64 ? -6.941 2.4 0.833 1 98.81 64 ALA B N 1
ATOM 1390 C CA . ALA B 1 64 ? -7.73 1.173 0.916 1 98.81 64 ALA B CA 1
ATOM 1391 C C . ALA B 1 64 ? -8.633 1.019 -0.302 1 98.81 64 ALA B C 1
ATOM 1393 O O . ALA B 1 64 ? -8.773 -0.08 -0.847 1 98.81 64 ALA B O 1
ATOM 1394 N N . ALA B 1 65 ? -9.203 2.084 -0.736 1 98.81 65 ALA B N 1
ATOM 1395 C CA . ALA B 1 65 ? -10.133 2.086 -1.867 1 98.81 65 ALA B CA 1
ATOM 1396 C C . ALA B 1 65 ? -9.422 1.671 -3.154 1 98.81 65 ALA B C 1
ATOM 1398 O O . ALA B 1 65 ? -10.008 1 -4.004 1 98.81 65 ALA B O 1
ATOM 1399 N N . VAL B 1 66 ? -8.156 2.088 -3.297 1 98.75 66 VAL B N 1
ATOM 1400 C CA . VAL B 1 66 ? -7.383 1.719 -4.477 1 98.75 66 VAL B CA 1
ATOM 1401 C C . VAL B 1 66 ? -7.18 0.205 -4.508 1 98.75 66 VAL B C 1
ATOM 1403 O O . VAL B 1 66 ? -7.375 -0.43 -5.547 1 98.75 66 VAL B O 1
ATOM 1406 N N . ALA B 1 67 ? -6.816 -0.381 -3.387 1 98.69 67 ALA B N 1
ATOM 1407 C CA . ALA B 1 67 ? -6.621 -1.826 -3.295 1 98.69 67 ALA B CA 1
ATOM 1408 C C . ALA B 1 67 ? -7.93 -2.574 -3.535 1 98.69 67 ALA B C 1
ATOM 1410 O O . ALA B 1 67 ? -7.949 -3.609 -4.203 1 98.69 67 ALA B O 1
ATOM 1411 N N . GLU B 1 68 ? -9.031 -2.023 -3.047 1 98.69 68 GLU B N 1
ATOM 1412 C CA . GLU B 1 68 ? -10.344 -2.619 -3.24 1 98.69 68 GLU B CA 1
ATOM 1413 C C . GLU B 1 68 ? -10.75 -2.604 -4.715 1 98.69 68 GLU B C 1
ATOM 1415 O O . GLU B 1 68 ? -11.328 -3.57 -5.215 1 98.69 68 GLU B O 1
ATOM 1420 N N . LEU B 1 69 ? -10.461 -1.489 -5.297 1 98.56 69 LEU B N 1
ATOM 1421 C CA . LEU B 1 69 ? -10.766 -1.354 -6.715 1 98.56 69 LEU B CA 1
ATOM 1422 C C . LEU B 1 69 ? -9.984 -2.371 -7.543 1 98.56 69 LEU B C 1
ATOM 1424 O O . LEU B 1 69 ? -10.539 -2.992 -8.453 1 98.56 69 LEU B O 1
ATOM 1428 N N . ILE B 1 70 ? -8.773 -2.637 -7.207 1 97.94 70 ILE B N 1
ATOM 1429 C CA . ILE B 1 70 ? -7.949 -3.617 -7.902 1 97.94 70 ILE B CA 1
ATOM 1430 C C . ILE B 1 70 ? -8.539 -5.012 -7.723 1 97.94 70 ILE B C 1
ATOM 1432 O O . ILE B 1 70 ? -8.68 -5.762 -8.688 1 97.94 70 ILE B O 1
ATOM 1436 N N . ALA B 1 71 ? -8.906 -5.324 -6.504 1 97.81 71 ALA B N 1
ATOM 1437 C CA . ALA B 1 71 ? -9.508 -6.621 -6.211 1 97.81 71 ALA B CA 1
ATOM 1438 C C . ALA B 1 71 ? -10.797 -6.816 -7.004 1 97.81 71 ALA B C 1
ATOM 1440 O O . ALA B 1 71 ? -11 -7.867 -7.617 1 97.81 71 ALA B O 1
ATOM 1441 N N . SER B 1 72 ? -11.609 -5.781 -7.016 1 97.44 72 SER B N 1
ATOM 1442 C CA . SER B 1 72 ? -12.891 -5.836 -7.699 1 97.44 72 SER B CA 1
ATOM 1443 C C . SER B 1 72 ? -12.711 -5.977 -9.211 1 97.44 72 SER B C 1
ATOM 1445 O O . SER B 1 72 ? -13.438 -6.734 -9.859 1 97.44 72 SER B O 1
ATOM 1447 N N . ASP B 1 73 ? -11.789 -5.207 -9.758 1 96.88 73 ASP B N 1
ATOM 1448 C CA . ASP B 1 73 ? -11.508 -5.254 -11.188 1 96.88 73 ASP B CA 1
ATOM 1449 C C . ASP B 1 73 ? -11.008 -6.637 -11.602 1 96.88 73 ASP B C 1
ATOM 1451 O O . ASP B 1 73 ? -11.359 -7.137 -12.672 1 96.88 73 ASP B O 1
ATOM 1455 N N . LYS B 1 74 ? -10.305 -7.25 -10.766 1 96 74 LYS B N 1
ATOM 1456 C CA . LYS B 1 74 ? -9.773 -8.586 -11.047 1 96 74 LYS B CA 1
ATOM 1457 C C . LYS B 1 74 ? -10.883 -9.633 -10.984 1 96 74 LYS B C 1
ATOM 1459 O O . LYS B 1 74 ? -10.906 -10.562 -11.797 1 96 74 LYS B O 1
ATOM 1464 N N . ILE B 1 75 ? -11.773 -9.516 -10.086 1 95.62 75 ILE B N 1
ATOM 1465 C CA . ILE B 1 75 ? -12.898 -10.43 -9.953 1 95.62 75 ILE B CA 1
ATOM 1466 C C . ILE B 1 75 ? -13.789 -10.344 -11.188 1 95.62 75 ILE B C 1
ATOM 1468 O O . ILE B 1 75 ? -14.188 -11.367 -11.75 1 95.62 75 ILE B O 1
ATOM 1472 N N . LYS B 1 76 ? -14.016 -9.109 -11.586 1 95.5 76 LYS B N 1
ATOM 1473 C CA . LYS B 1 76 ? -14.844 -8.875 -12.773 1 95.5 76 LYS B CA 1
ATOM 1474 C C . LYS B 1 76 ? -14.18 -9.445 -14.023 1 95.5 76 LYS B C 1
ATOM 1476 O O . LYS B 1 76 ? -14.844 -10.047 -14.867 1 95.5 76 LYS B O 1
ATOM 1481 N N . ALA B 1 77 ? -12.875 -9.25 -14.148 1 92.31 77 ALA B N 1
ATOM 1482 C CA . ALA B 1 77 ? -12.125 -9.75 -15.297 1 92.31 77 ALA B CA 1
ATOM 1483 C C . ALA B 1 77 ? -12.164 -11.273 -15.352 1 92.31 77 ALA B C 1
ATOM 1485 O O . ALA B 1 77 ? -12.258 -11.859 -16.438 1 92.31 77 ALA B O 1
ATOM 1486 N N . GLU B 1 78 ? -12.094 -11.867 -14.18 1 88.75 78 GLU B N 1
ATOM 1487 C CA . GLU B 1 78 ? -12.148 -13.32 -14.109 1 88.75 78 GLU B CA 1
ATOM 1488 C C . GLU B 1 78 ? -13.523 -13.844 -14.508 1 88.75 78 GLU B C 1
ATOM 1490 O O . GLU B 1 78 ? -13.633 -14.883 -15.156 1 88.75 78 GLU B O 1
ATOM 1495 N N . ARG B 1 79 ? -14.531 -13.109 -14.055 1 90.19 79 ARG B N 1
ATOM 1496 C CA . ARG B 1 79 ? -15.906 -13.477 -14.398 1 90.19 79 ARG B CA 1
ATOM 1497 C C . ARG B 1 79 ? -16.156 -13.352 -15.898 1 90.19 79 ARG B C 1
ATOM 1499 O O . ARG B 1 79 ? -16.797 -14.203 -16.5 1 90.19 79 ARG B O 1
ATOM 1506 N N . VAL B 1 80 ? -15.664 -12.344 -16.531 1 87.25 80 VAL B N 1
ATOM 1507 C CA . VAL B 1 80 ? -15.844 -12.078 -17.953 1 87.25 80 VAL B CA 1
ATOM 1508 C C . VAL B 1 80 ? -15.078 -13.125 -18.766 1 87.25 80 VAL B C 1
ATOM 1510 O O . VAL B 1 80 ? -15.578 -13.617 -19.781 1 87.25 80 VAL B O 1
ATOM 1513 N N . LYS B 1 81 ? -13.914 -13.578 -18.281 1 83.88 81 LYS B N 1
ATOM 1514 C CA . LYS B 1 81 ? -13.109 -14.586 -18.953 1 83.88 81 LYS B CA 1
ATOM 1515 C C . LYS B 1 81 ? -13.781 -15.953 -18.891 1 83.88 81 LYS B C 1
ATOM 1517 O O . LYS B 1 81 ? -13.727 -16.719 -19.859 1 83.88 81 LYS B O 1
ATOM 1522 N N . ARG B 1 82 ? -14.391 -16.234 -17.797 1 79.94 82 ARG B N 1
ATOM 1523 C CA . ARG B 1 82 ? -15.078 -17.516 -17.625 1 79.94 82 ARG B CA 1
ATOM 1524 C C . ARG B 1 82 ? -16.328 -17.578 -18.484 1 79.94 82 ARG B C 1
ATOM 1526 O O . ARG B 1 82 ? -16.641 -18.625 -19.078 1 79.94 82 ARG B O 1
ATOM 1533 N N . LYS B 1 83 ? -17.172 -16.516 -18.609 1 76.25 83 LYS B N 1
ATOM 1534 C CA . LYS B 1 83 ? -18.391 -16.484 -19.422 1 76.25 83 LYS B CA 1
ATOM 1535 C C . LYS B 1 83 ? -18.062 -16.562 -20.906 1 76.25 83 LYS B C 1
ATOM 1537 O O . LYS B 1 83 ? -18.828 -17.109 -21.688 1 76.25 83 LYS B O 1
ATOM 1542 N N . GLY B 1 84 ? -16.969 -15.961 -21.266 1 63.78 84 GLY B N 1
ATOM 1543 C CA . GLY B 1 84 ? -16.562 -16 -22.672 1 63.78 84 GLY B CA 1
ATOM 1544 C C . GLY B 1 84 ? -16.172 -17.391 -23.125 1 63.78 84 GLY B C 1
ATOM 1545 O O . GLY B 1 84 ? -16.344 -17.75 -24.297 1 63.78 84 GLY B O 1
ATOM 1546 N N . ARG B 1 85 ? -15.695 -18.25 -22.219 1 57.78 85 ARG B N 1
ATOM 1547 C CA . ARG B 1 85 ? -15.344 -19.609 -22.625 1 57.78 85 ARG B CA 1
ATOM 1548 C C . ARG B 1 85 ? -16.594 -20.469 -22.781 1 57.78 85 ARG B C 1
ATOM 1550 O O . ARG B 1 85 ? -16.641 -21.359 -23.641 1 57.78 85 ARG B O 1
ATOM 1557 N N . LYS B 1 86 ? -17.625 -20.188 -22.047 1 53.72 86 LYS B N 1
ATOM 1558 C CA . LYS B 1 86 ? -18.812 -21.031 -22.172 1 53.72 86 LYS B CA 1
ATOM 1559 C C . LYS B 1 86 ? -19.672 -20.609 -23.344 1 53.72 86 LYS B C 1
ATOM 1561 O O . LYS B 1 86 ? -20.703 -21.234 -23.641 1 53.72 86 LYS B O 1
ATOM 1566 N N . VAL B 1 87 ? -19.5 -19.516 -23.844 1 50.09 87 VAL B N 1
ATOM 1567 C CA . VAL B 1 87 ? -20.531 -19.094 -24.797 1 50.09 87 VAL B CA 1
ATOM 1568 C C . VAL B 1 87 ? -20.422 -19.938 -26.078 1 50.09 87 VAL B C 1
ATOM 1570 O O . VAL B 1 87 ? -21.188 -19.734 -27.031 1 50.09 87 VAL B O 1
ATOM 1573 N N . ASN B 1 88 ? -19.391 -20.672 -26.188 1 44.59 88 ASN B N 1
ATOM 1574 C CA . ASN B 1 88 ? -19.469 -21.25 -27.531 1 44.59 88 ASN B CA 1
ATOM 1575 C C . ASN B 1 88 ? -20.406 -22.453 -27.547 1 44.59 88 ASN B C 1
ATOM 1577 O O . ASN B 1 88 ? -20.453 -23.203 -28.531 1 44.59 88 ASN B O 1
ATOM 1581 N N . LYS B 1 89 ? -20.812 -22.969 -26.422 1 40.69 89 LYS B N 1
ATOM 1582 C CA . LYS B 1 89 ? -21.594 -24.156 -26.766 1 40.69 89 LYS B CA 1
ATOM 1583 C C . LYS B 1 89 ? -22.953 -23.766 -27.344 1 40.69 89 LYS B C 1
ATOM 1585 O O . LYS B 1 89 ? -23.672 -22.938 -26.781 1 40.69 89 LYS B O 1
ATOM 1590 N N . VAL B 1 90 ? -23.094 -23.844 -28.594 1 39.84 90 VAL B N 1
ATOM 1591 C CA . VAL B 1 90 ? -24.234 -23.781 -29.516 1 39.84 90 VAL B CA 1
ATOM 1592 C C . VAL B 1 90 ? -25.453 -24.453 -28.875 1 39.84 90 VAL B C 1
ATOM 1594 O O . VAL B 1 90 ? -25.375 -25.578 -28.391 1 39.84 90 VAL B O 1
ATOM 1597 N N . LYS B 1 91 ? -26.406 -23.656 -28.297 1 40.16 91 LYS B N 1
ATOM 1598 C CA . LYS B 1 91 ? -27.781 -24.078 -28.078 1 40.16 91 LYS B CA 1
ATOM 1599 C C . LYS B 1 91 ? -28.266 -24.969 -29.203 1 40.16 91 LYS B C 1
ATOM 1601 O O . LYS B 1 91 ? -28.516 -24.5 -30.312 1 40.16 91 LYS B O 1
ATOM 1606 N N . VAL B 1 92 ? -27.562 -26.109 -29.406 1 36.66 92 VAL B N 1
ATOM 1607 C CA . VAL B 1 92 ? -28.203 -27.031 -30.344 1 36.66 92 VAL B CA 1
ATOM 1608 C C . VAL B 1 92 ? -29.688 -27.172 -30 1 36.66 92 VAL B C 1
ATOM 1610 O O . VAL B 1 92 ? -30.031 -27.562 -28.875 1 36.66 92 VAL B O 1
ATOM 1613 N N . LYS B 1 93 ? -30.516 -26.188 -30.438 1 41.09 93 LYS B N 1
ATOM 1614 C CA . LYS B 1 93 ? -31.969 -26.375 -30.516 1 41.09 93 LYS B CA 1
ATOM 1615 C C . LYS B 1 93 ? -32.312 -27.859 -30.625 1 41.09 93 LYS B C 1
ATOM 1617 O O . LYS B 1 93 ? -31.719 -28.594 -31.406 1 41.09 93 LYS B O 1
ATOM 1622 N N . PRO B 1 94 ? -32.625 -28.469 -29.453 1 40.22 94 PRO B N 1
ATOM 1623 C CA . PRO B 1 94 ? -33.125 -29.828 -29.594 1 40.22 94 PRO B CA 1
ATOM 1624 C C . PRO B 1 94 ? -33.969 -30.031 -30.859 1 40.22 94 PRO B C 1
ATOM 1626 O O . PRO B 1 94 ? -34.875 -29.25 -31.125 1 40.22 94 PRO B O 1
ATOM 1629 N N . GLY B 1 95 ? -33.344 -30.172 -32.031 1 38.44 95 GLY B N 1
ATOM 1630 C CA . GLY B 1 95 ? -34.031 -30.594 -33.219 1 38.44 95 GLY B CA 1
ATOM 1631 C C . GLY B 1 95 ? -35.25 -31.484 -32.969 1 38.44 95 GLY B C 1
ATOM 1632 O O . GLY B 1 95 ? -35.25 -32.219 -31.969 1 38.44 95 GLY B O 1
ATOM 1633 N N . LEU B 1 96 ? -36.469 -30.906 -33.281 1 39.84 96 LEU B N 1
ATOM 1634 C CA . LEU B 1 96 ? -37.812 -31.484 -33.5 1 39.84 96 LEU B CA 1
ATOM 1635 C C . LEU B 1 96 ? -37.688 -32.938 -33.938 1 39.84 96 LEU B C 1
ATOM 1637 O O . LEU B 1 96 ? -37.062 -33.219 -34.969 1 39.84 96 LEU B O 1
ATOM 1641 N N . ARG B 1 97 ? -37.5 -33.719 -33.031 1 37.94 97 ARG B N 1
ATOM 1642 C CA . ARG B 1 97 ? -37.719 -35.156 -33.312 1 37.94 97 ARG B CA 1
ATOM 1643 C C . ARG B 1 97 ? -38.906 -35.344 -34.219 1 37.94 97 ARG B C 1
ATOM 1645 O O . ARG B 1 97 ? -40.062 -35.062 -33.844 1 37.94 97 ARG B O 1
ATOM 1652 N N . MET B 1 98 ? -38.719 -34.781 -35.656 1 37.94 98 MET B N 1
ATOM 1653 C CA . MET B 1 98 ? -39.75 -35.125 -36.625 1 37.94 98 MET B CA 1
ATOM 1654 C C . MET B 1 98 ? -40.219 -36.562 -36.469 1 37.94 98 MET B C 1
ATOM 1656 O O . MET B 1 98 ? -39.375 -37.469 -36.281 1 37.94 98 MET B O 1
ATOM 1660 N N . ASN B 1 99 ? -41.188 -36.594 -35.594 1 39.34 99 ASN B N 1
ATOM 1661 C CA . ASN B 1 99 ? -42.031 -37.781 -35.625 1 39.34 99 ASN B CA 1
ATOM 1662 C C . ASN B 1 99 ? -42.125 -38.344 -37.062 1 39.34 99 ASN B C 1
ATOM 1664 O O . ASN B 1 99 ? -42.688 -37.688 -37.938 1 39.34 99 ASN B O 1
ATOM 1668 N N . ALA B 1 100 ? -40.938 -38.844 -37.562 1 38.38 100 ALA B N 1
ATOM 1669 C CA . ALA B 1 100 ? -40.969 -39.625 -38.812 1 38.38 100 ALA B CA 1
ATOM 1670 C C . ALA B 1 100 ? -42.25 -40.469 -38.875 1 38.38 100 ALA B C 1
ATOM 1672 O O . ALA B 1 100 ? -42.344 -41.531 -38.25 1 38.38 100 ALA B O 1
ATOM 1673 N N . ASP B 1 101 ? -43.438 -39.812 -38.5 1 37.94 101 ASP B N 1
ATOM 1674 C CA . ASP B 1 101 ? -44.469 -40.656 -39.031 1 37.94 101 ASP B CA 1
ATOM 1675 C C . ASP B 1 101 ? -44.219 -40.969 -40.5 1 37.94 101 ASP B C 1
ATOM 1677 O O . ASP B 1 101 ? -44.094 -40.031 -41.344 1 37.94 101 ASP B O 1
ATOM 1681 N N . GLU B 1 102 ? -43.281 -41.875 -40.781 1 38.62 102 GLU B N 1
ATOM 1682 C CA . GLU B 1 102 ? -43.062 -42.531 -42.062 1 38.62 102 GLU B CA 1
ATOM 1683 C C . GLU B 1 102 ? -44.344 -42.656 -42.844 1 38.62 102 GLU B C 1
ATOM 1685 O O . GLU B 1 102 ? -45.094 -43.625 -42.688 1 38.62 102 GLU B O 1
ATOM 1690 N N . GLY B 1 103 ? -45.281 -41.562 -42.781 1 33.38 103 GLY B N 1
ATOM 1691 C CA . GLY B 1 103 ? -46.25 -41.812 -43.844 1 33.38 103 GLY B CA 1
ATOM 1692 C C . GLY B 1 103 ? -45.594 -42.062 -45.188 1 33.38 103 GLY B C 1
ATOM 1693 O O . GLY B 1 103 ? -44.406 -41.781 -45.375 1 33.38 103 GLY B O 1
ATOM 1694 N N . SER B 1 104 ? -46.312 -42.812 -46.094 1 35.62 104 SER B N 1
ATOM 1695 C CA . SER B 1 104 ? -46.031 -43.375 -47.438 1 35.62 104 SER B CA 1
ATOM 1696 C C . SER B 1 104 ? -45.469 -42.312 -48.344 1 35.62 104 SER B C 1
ATOM 1698 O O . SER B 1 104 ? -44.469 -42.531 -49.031 1 35.62 104 SER B O 1
ATOM 1700 N N . ASP B 1 1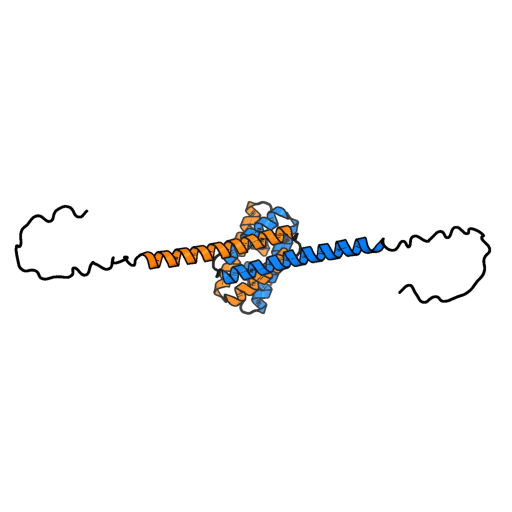05 ? -46.406 -41.438 -48.812 1 33.75 105 ASP B N 1
ATOM 1701 C CA . ASP B 1 105 ? -46.406 -41.25 -50.281 1 33.75 105 ASP B CA 1
ATOM 1702 C C . ASP B 1 105 ? -45.281 -40.312 -50.688 1 33.75 105 ASP B C 1
ATOM 1704 O O . ASP B 1 105 ? -44.562 -39.75 -49.844 1 33.75 105 ASP B O 1
ATOM 1708 N N . ASP B 1 106 ? -45.688 -39.125 -51.406 1 34.47 106 ASP B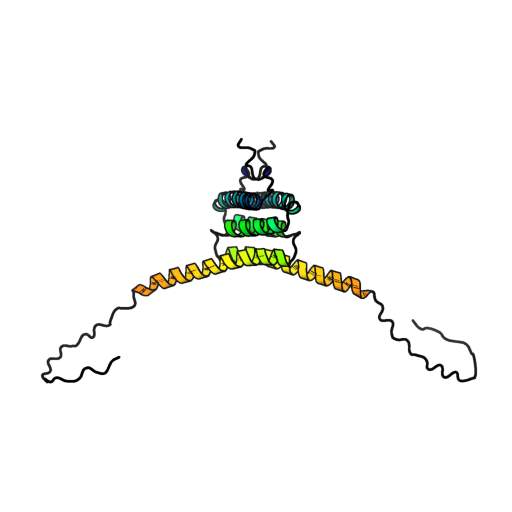 N 1
ATOM 1709 C CA . ASP B 1 106 ? -45.25 -38.5 -52.656 1 34.47 106 ASP B CA 1
ATOM 1710 C C . ASP B 1 106 ? -44.125 -37.5 -52.406 1 34.47 106 ASP B C 1
ATOM 1712 O O . ASP B 1 106 ? -44.156 -36.781 -51.406 1 34.47 106 ASP B O 1
ATOM 1716 N N . MET B 1 107 ? -42.844 -37.562 -52.844 1 34.06 107 MET B N 1
ATOM 1717 C CA . MET B 1 107 ? -41.469 -37.156 -53.062 1 34.06 107 MET B CA 1
ATOM 1718 C C . MET B 1 107 ? -41.375 -35.688 -53.438 1 34.06 107 MET B C 1
ATOM 1720 O O . MET B 1 107 ? -40.312 -35.156 -53.688 1 34.06 107 MET B O 1
ATOM 1724 N N . ASP B 1 108 ? -42.469 -34.938 -53.781 1 32.81 108 ASP B N 1
ATOM 1725 C CA . ASP B 1 108 ? -41.906 -34 -54.781 1 32.81 108 ASP B CA 1
ATOM 1726 C C . ASP B 1 108 ? -41 -32.969 -54.094 1 32.81 108 ASP B C 1
ATOM 1728 O O . ASP B 1 108 ? -41.062 -32.812 -52.875 1 32.81 108 ASP B O 1
ATOM 1732 N N . GLY B 1 109 ? -40.688 -31.797 -54.656 1 32.28 109 GLY B N 1
ATOM 1733 C CA . GLY B 1 109 ? -39.625 -30.906 -55.125 1 32.28 109 GLY B CA 1
ATOM 1734 C C . GLY B 1 109 ? -39.281 -29.828 -54.125 1 32.28 109 GLY B C 1
ATOM 1735 O O . GLY B 1 109 ? -38.094 -29.656 -53.75 1 32.28 109 GLY B O 1
ATOM 1736 N N . ASP B 1 110 ? -39.969 -28.609 -53.906 1 34.5 110 ASP B N 1
ATOM 1737 C CA . ASP B 1 110 ? -39.375 -27.281 -54.031 1 34.5 110 ASP B CA 1
ATOM 1738 C C . ASP B 1 110 ? -39 -26.703 -52.656 1 34.5 110 ASP B C 1
ATOM 1740 O O . ASP B 1 110 ? -39.844 -26.25 -51.906 1 34.5 110 ASP B O 1
ATOM 1744 N N . MET B 1 111 ? -38.219 -27.203 -51.781 1 35.94 111 MET B N 1
ATOM 1745 C CA . MET B 1 111 ? -37.938 -26.75 -50.438 1 35.94 111 MET B CA 1
ATOM 1746 C C . MET B 1 111 ? -37.062 -25.516 -50.406 1 35.94 111 MET B C 1
ATOM 1748 O O . MET B 1 111 ? -35.844 -25.609 -50.625 1 35.94 111 MET B O 1
ATOM 1752 N N . ASP B 1 112 ? -37.562 -24.297 -50.906 1 36.22 112 ASP B N 1
ATOM 1753 C CA . ASP B 1 112 ? -36.75 -23.094 -51 1 36.22 112 ASP B CA 1
ATOM 1754 C C . ASP B 1 112 ? -36.125 -22.75 -49.656 1 36.22 112 ASP B C 1
ATOM 1756 O O . ASP B 1 112 ? -36.469 -23.328 -48.625 1 36.22 112 ASP B O 1
ATOM 1760 N N . GLY B 1 113 ? -36.312 -21.203 -49.156 1 36.78 113 GLY B N 1
ATOM 1761 C CA . GLY B 1 113 ? -35.469 -20.141 -48.625 1 36.78 113 GLY B CA 1
ATOM 1762 C C . GLY B 1 113 ? -35.344 -20.188 -47.125 1 36.78 113 GLY B C 1
ATOM 1763 O O . GLY B 1 113 ? -36.25 -19.703 -46.406 1 36.78 113 GLY B O 1
ATOM 1764 N N . PHE B 1 114 ? -34.875 -21.094 -46.438 1 39.53 114 PHE B N 1
ATOM 1765 C CA . PHE B 1 114 ? -34.719 -21.266 -45 1 39.53 114 PHE B CA 1
ATOM 1766 C C . PHE B 1 114 ? -33.625 -20.344 -44.469 1 39.53 114 PHE B C 1
ATOM 1768 O O . PHE B 1 114 ? -33.219 -20.484 -43.312 1 39.53 114 PHE B O 1
ATOM 1775 N N . MET B 1 115 ? -33.469 -19.062 -45.062 1 29.05 115 MET B N 1
ATOM 1776 C CA . MET B 1 115 ? -32.531 -18.188 -44.344 1 29.05 115 MET B CA 1
ATOM 1777 C C . MET B 1 115 ? -33.156 -17.688 -43.031 1 29.05 115 MET B C 1
ATOM 1779 O O . MET B 1 115 ? -34.375 -17.5 -42.969 1 29.05 115 MET B O 1
#

Organism: NCBI:txid797122

Radius of gyration: 34.57 Å; Cα contacts (8 Å, |Δi|>4): 179; chains: 2; bounding box: 76×74×119 Å

Sequence (230 aa):
MKAKNSIDAFVPRSYADFMRLAAMIVDKLKAVQDEDTVLYLECLKAVVKGSLDEMWPEDAKEVAAVAELIASDKIKAERVKRKGRKVNKVKVKPGLRMNADEGSDDMDGDMDGFMMKAKNSIDAFVPRSYADFMRLAAMIVDKLKAVQDEDTVLY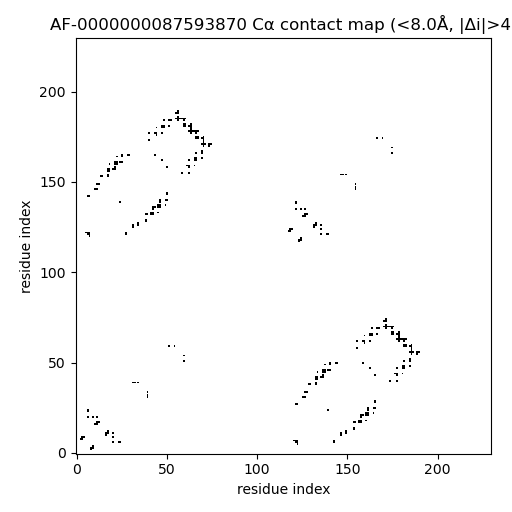LECLKAVVKGSLDEMWPEDAKEVAAVAELIASDKIKAERVKRKGRKVNKVKVKPGLRMNADEGSDDMDGDMDGFM

Nearest PDB structures (foldseek):
  7a6y-assembly2_D  TM=3.914E-01  e=5.588E+00  Homo sapiens
  6bzd-assembly2_C  TM=3.553E-01  e=4.892E+00  Homo sapiens
  7a6y-assembly2_D  TM=3.762E-01  e=4.932E+00  Homo sapiens
  6bzd-assembly2_C  TM=3.551E-01  e=4.328E+00  Homo sapiens

Solvent-accessible surface area (backbone atoms only — not comparable to full-atom values): 13554 Å² total; per-residue (Å²): 131,72,68,76,69,32,72,79,64,51,75,62,85,47,70,70,36,28,49,47,51,21,50,53,52,23,53,54,50,54,68,47,33,78,73,38,60,70,52,36,50,54,20,50,41,48,28,52,51,56,59,41,67,86,51,55,38,70,57,25,40,52,44,15,48,50,28,40,49,51,17,49,54,45,49,53,52,52,50,55,55,55,54,62,66,58,63,66,72,63,74,69,69,77,72,74,74,68,70,74,68,73,76,76,86,80,89,83,85,86,85,76,70,90,122,129,74,66,75,70,33,72,80,65,51,75,63,84,47,71,70,36,28,49,48,51,22,49,53,52,24,53,55,50,55,67,49,32,80,74,39,61,70,54,37,51,55,20,50,41,48,28,51,51,56,58,41,66,86,52,54,38,70,57,26,38,51,44,15,48,50,28,42,49,52,16,50,53,46,49,51,51,51,51,54,55,54,53,61,65,57,63,65,68,70,79,68,66,79,70,76,75,68,72,72,67,77,67,82,82,86,80,82,81,87,80,76,86,83,122

InterPro domains:
  IPR013906 Eukaryotic translation initiation factor 3 subunit J [PF08597] (4-115)
  IPR013906 Eukaryotic translation initiation factor 3 subunit J [PTHR21681] (4-108)
  IPR023194 Eukaryotic translation initiation factor 3-like domain superfamily [G3DSA:1.10.246.60] (4-83)

Foldseek 3Di:
DVVCQALVNQDADDPVSVVSNVVNVVVVLVVCCVVDVVVSVVVVVVVLCVVCVPPDPVVNVVVVVVVVVVVVVVVVVVVVVVVVVPVPPPPPPPPPPPPPPPDDDDDDDDPPDDD/DVVCQDLVNQDADDPVSVVSNVVNVVVVLVVCCVVDVVVSVVVVVVVLCVVCVPPDPVVNVVVVVVVVVVVVVVVVVVVVVVVVVPVPPPPPVPPDPPPCPVDDDDDDDDPDDPD